Protein AF-A0A370TJ97-F1 (afdb_monomer_lite)

Foldseek 3Di:
DDDDAVVVVVLVQVLVVVLVDPTDDDDDDPNNLVVLQVVQVVCVVPCPPPPNPPRHPVVSVVCVVPPDDDDDPDDDDDPPDDDDDDDDDPDDPVPVVLCVVLVHDDDDPDCAQQQQHDPDADDAPEEEEDCHSDFQQCRRHHNNYHYHYDHPQQNSVCSVVVHRDHPDDDDDPPPDPDDDDDDDPPQDPVRDDQPPVNVVVVVVVVVVVVVVVVCCVPVVPDDDDDDDDDDDDDDD

Sequence (236 aa):
MKSLPVDDRLTIANMTTEWGALMANFPIDSTLQGWMRATATTSALFDEKDAVRRFTHHQIDDLLETQLVANKGATYAKPPYQPFDFIPLRIRAQFRQALLGTGAKPLISGCGPCIGLGTGLLEPGEVGISASNRNFKGRMGSLDTKAYLASPEVVAASTSSGKISGQGWYKKPVRVEKVVLGEGNGIPEENRAISVGDALDRLIADADKIIDSSETSTFGSLHPSLQQPRMKSTSN

pLDDT: mean 71.33, std 18.11, range [28.14, 92.31]

InterPro domains:
  IPR001030 Aconitase/3-isopropylmalate dehydratase large subunit, alpha/beta/alpha domain [PF00330] (1-49)
  IPR001030 Aconitase/3-isopropylmalate dehydratase large subunit, alpha/beta/alpha domain [PF00330] (96-161)
  IPR015931 Aconitase/3-isopropylmalate dehydratase large subunit, alpha/beta/alpha, subdomain 1/3 [G3DSA:3.30.499.10] (89-167)
  IPR015932 Aconitase, domain 2 [G3DSA:3.40.1060.10] (1-81)
  IPR018136 Aconitase family, 4Fe-4S cluster binding site [PS01244] (103-116)
  IPR036008 Aconitase, iron-sulfur domain [SSF53732] (2-170)
  IPR050067 Isopropylmalate dehydratase and related enzymes [PTHR43822] (95-170)

Structure (mmCIF, N/CA/C/O backbone):
data_AF-A0A370TJ97-F1
#
_entry.id   AF-A0A370TJ97-F1
#
loop_
_atom_site.group_PDB
_atom_site.id
_atom_site.type_symbol
_atom_site.label_atom_id
_atom_site.label_alt_id
_atom_site.label_comp_id
_atom_site.label_asym_id
_atom_site.label_entity_id
_atom_site.label_seq_id
_atom_site.pdbx_PDB_ins_code
_atom_site.Cartn_x
_atom_site.Cartn_y
_atom_site.Cartn_z
_atom_site.occupancy
_atom_site.B_iso_or_equiv
_atom_site.auth_seq_id
_atom_site.auth_comp_id
_atom_site.auth_asym_id
_atom_site.auth_atom_id
_atom_site.pdbx_PDB_model_num
ATOM 1 N N . MET A 1 1 ? -0.100 -20.753 -16.001 1.00 40.09 1 MET A N 1
ATOM 2 C CA . MET A 1 1 ? -0.720 -19.801 -15.048 1.00 40.09 1 MET A CA 1
ATOM 3 C C . MET A 1 1 ? -0.258 -18.404 -15.412 1.00 40.09 1 MET A C 1
ATOM 5 O O . MET A 1 1 ? 0.905 -18.262 -15.769 1.00 40.09 1 MET A O 1
ATOM 9 N N . LYS A 1 2 ? -1.142 -17.400 -15.391 1.00 56.28 2 LYS A N 1
ATOM 10 C CA . LYS A 1 2 ? -0.730 -16.009 -15.622 1.00 56.28 2 LYS A CA 1
ATOM 11 C C . LYS A 1 2 ? 0.100 -15.556 -14.426 1.00 56.28 2 LYS A C 1
ATOM 13 O O . LYS A 1 2 ? -0.345 -15.713 -13.294 1.00 56.28 2 LYS A O 1
ATOM 18 N N . SER A 1 3 ? 1.299 -15.054 -14.685 1.00 78.31 3 SER A N 1
ATOM 19 C CA . SER A 1 3 ? 2.127 -14.499 -13.623 1.00 78.31 3 SER A CA 1
ATOM 20 C C . SER A 1 3 ? 1.566 -13.159 -13.136 1.00 78.31 3 SER A C 1
ATOM 22 O O . SER A 1 3 ? 0.999 -12.409 -13.935 1.00 78.31 3 SER A O 1
ATOM 24 N N . LEU A 1 4 ? 1.723 -12.865 -11.842 1.00 84.31 4 LEU A N 1
ATOM 25 C CA . LEU A 1 4 ? 1.237 -11.629 -11.221 1.00 84.31 4 LEU A CA 1
ATOM 26 C C . LEU A 1 4 ? 1.868 -10.394 -11.885 1.00 84.31 4 LEU A C 1
ATOM 28 O O . LEU A 1 4 ? 3.083 -10.411 -12.117 1.00 84.31 4 LEU A O 1
ATOM 32 N N . PRO A 1 5 ? 1.099 -9.326 -12.163 1.00 88.00 5 PRO A N 1
ATOM 33 C CA . PRO A 1 5 ? 1.645 -8.033 -12.571 1.00 88.00 5 PRO A CA 1
ATOM 34 C C . PRO A 1 5 ? 2.675 -7.501 -11.569 1.00 88.00 5 PRO A C 1
ATOM 36 O O . PRO A 1 5 ? 2.570 -7.750 -10.370 1.00 88.00 5 PRO A O 1
ATOM 39 N N . VAL A 1 6 ? 3.670 -6.747 -12.045 1.00 88.75 6 VAL A N 1
ATOM 40 C CA . VAL A 1 6 ? 4.737 -6.219 -11.172 1.00 88.75 6 VAL A CA 1
ATOM 41 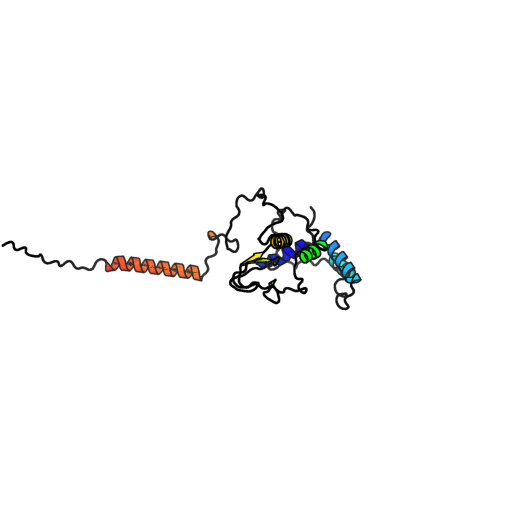C C . VAL A 1 6 ? 4.196 -5.258 -10.115 1.00 88.75 6 VAL A C 1
ATOM 43 O O . VAL A 1 6 ? 4.658 -5.308 -8.982 1.00 88.75 6 VAL A O 1
ATOM 46 N N . ASP A 1 7 ? 3.190 -4.444 -10.437 1.00 86.19 7 ASP A N 1
ATOM 47 C CA . ASP A 1 7 ? 2.575 -3.536 -9.460 1.00 86.19 7 ASP A CA 1
ATOM 48 C C . ASP A 1 7 ? 1.996 -4.303 -8.255 1.00 86.19 7 ASP A C 1
ATOM 50 O O . ASP A 1 7 ? 2.287 -3.961 -7.111 1.00 86.19 7 ASP A O 1
ATOM 54 N N . ASP A 1 8 ? 1.279 -5.404 -8.501 1.00 86.06 8 ASP A N 1
ATOM 55 C CA . ASP A 1 8 ? 0.717 -6.252 -7.441 1.00 86.06 8 ASP A CA 1
ATOM 56 C C . ASP A 1 8 ? 1.822 -6.920 -6.612 1.00 86.06 8 ASP A C 1
ATOM 58 O O . ASP A 1 8 ? 1.725 -7.024 -5.388 1.00 86.06 8 ASP A O 1
ATOM 62 N N . ARG A 1 9 ? 2.916 -7.341 -7.265 1.00 88.94 9 ARG A N 1
ATOM 63 C CA . ARG A 1 9 ? 4.093 -7.885 -6.569 1.00 88.94 9 ARG A CA 1
ATOM 64 C C . ARG A 1 9 ? 4.707 -6.860 -5.627 1.00 88.94 9 ARG A C 1
ATOM 66 O O . ARG A 1 9 ? 5.056 -7.217 -4.506 1.00 88.94 9 ARG A O 1
ATOM 73 N N . LEU A 1 10 ? 4.834 -5.607 -6.063 1.00 88.81 10 LEU A N 1
ATOM 74 C CA . LEU A 1 10 ? 5.367 -4.529 -5.232 1.00 88.81 10 LEU A CA 1
ATOM 75 C C . LEU A 1 10 ? 4.470 -4.280 -4.016 1.00 88.81 10 LEU A C 1
ATOM 77 O O . LEU A 1 10 ? 4.990 -4.139 -2.912 1.00 88.81 10 LEU A O 1
ATOM 81 N N . THR A 1 11 ? 3.143 -4.299 -4.186 1.00 87.25 11 THR A N 1
ATOM 82 C CA . THR A 1 11 ? 2.193 -4.185 -3.068 1.00 87.25 11 THR A CA 1
ATOM 83 C C . THR A 1 11 ? 2.348 -5.334 -2.075 1.00 87.25 11 THR A C 1
ATOM 85 O O . THR A 1 11 ? 2.492 -5.089 -0.879 1.00 87.25 11 THR A O 1
ATOM 88 N N . ILE A 1 12 ? 2.374 -6.581 -2.552 1.00 85.00 12 ILE A N 1
ATOM 89 C CA . ILE A 1 12 ? 2.530 -7.751 -1.678 1.00 85.00 12 ILE A CA 1
ATOM 90 C C . ILE A 1 12 ? 3.869 -7.688 -0.943 1.00 85.00 12 ILE A C 1
ATOM 92 O O . ILE A 1 12 ? 3.900 -7.833 0.276 1.00 85.00 12 ILE A O 1
ATOM 96 N N . ALA A 1 13 ? 4.966 -7.433 -1.663 1.00 86.12 13 ALA A N 1
ATOM 97 C CA . ALA A 1 13 ? 6.298 -7.344 -1.077 1.00 86.12 13 ALA A CA 1
ATOM 98 C C . ALA A 1 13 ? 6.371 -6.249 -0.004 1.00 86.12 13 ALA A C 1
ATOM 100 O O . ALA A 1 13 ? 6.896 -6.491 1.081 1.00 86.12 13 ALA A O 1
ATOM 101 N N . ASN A 1 14 ? 5.785 -5.080 -0.274 1.00 87.25 14 ASN A N 1
ATOM 102 C CA . ASN A 1 14 ? 5.734 -3.966 0.666 1.00 87.25 14 ASN A CA 1
ATOM 103 C C . ASN A 1 14 ? 5.010 -4.318 1.973 1.00 87.25 14 ASN A C 1
ATOM 105 O O . ASN A 1 14 ? 5.484 -3.906 3.024 1.00 87.25 14 ASN A O 1
ATOM 109 N N . MET A 1 15 ? 3.915 -5.084 1.907 1.00 86.56 15 MET A N 1
ATOM 110 C CA . MET A 1 15 ? 3.111 -5.456 3.080 1.00 86.56 15 MET A CA 1
ATOM 111 C C . MET A 1 15 ? 3.677 -6.631 3.889 1.00 86.56 15 MET A C 1
ATOM 113 O O . MET A 1 15 ? 3.149 -6.972 4.945 1.00 86.56 15 MET A O 1
ATOM 117 N N . THR A 1 16 ? 4.725 -7.304 3.409 1.00 81.50 16 THR A N 1
ATOM 118 C CA . THR A 1 16 ? 5.268 -8.471 4.125 1.00 81.50 16 THR A CA 1
ATOM 119 C C . THR A 1 16 ? 5.989 -8.103 5.421 1.00 81.50 16 THR A C 1
ATOM 121 O O . THR A 1 16 ? 6.043 -8.917 6.345 1.00 81.50 16 THR A O 1
ATOM 124 N N . THR A 1 17 ? 6.499 -6.872 5.533 1.00 81.50 17 THR A N 1
ATOM 125 C CA . THR A 1 17 ? 7.210 -6.414 6.739 1.00 81.50 17 THR A CA 1
ATOM 126 C C . THR A 1 17 ? 6.286 -6.303 7.948 1.00 81.50 17 THR A C 1
A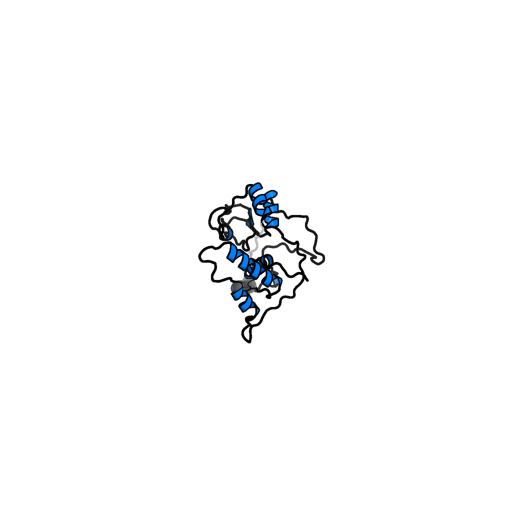TOM 128 O O . THR A 1 17 ? 6.706 -6.487 9.087 1.00 81.50 17 THR A O 1
ATOM 131 N N . GLU A 1 18 ? 4.999 -6.091 7.698 1.00 83.06 18 GLU A N 1
ATOM 132 C CA . GLU A 1 18 ? 3.927 -5.997 8.679 1.00 83.06 18 GLU A CA 1
ATOM 133 C C . GLU A 1 18 ? 3.628 -7.364 9.315 1.00 83.06 18 GLU A C 1
ATOM 135 O O . GLU A 1 18 ? 3.041 -7.423 10.393 1.00 83.06 18 GLU A O 1
ATOM 140 N N . TRP A 1 19 ? 4.070 -8.460 8.689 1.00 74.69 19 TRP A N 1
ATOM 141 C CA . TRP A 1 19 ? 4.030 -9.818 9.243 1.00 74.69 19 TRP A CA 1
ATOM 142 C C . TRP A 1 19 ? 5.365 -10.242 9.872 1.00 74.69 19 TRP A C 1
ATOM 144 O O . TRP A 1 19 ? 5.541 -11.405 10.227 1.00 74.69 19 TRP A O 1
ATOM 154 N N . GLY A 1 20 ? 6.323 -9.317 10.000 1.00 77.50 20 GLY A N 1
ATOM 155 C CA . GLY A 1 20 ? 7.652 -9.593 10.546 1.00 77.50 20 GLY A CA 1
ATOM 156 C C . GLY A 1 20 ? 8.615 -10.252 9.557 1.00 77.50 20 GLY A C 1
ATOM 157 O O . GLY A 1 20 ? 9.678 -10.718 9.966 1.00 77.50 20 GLY A O 1
ATOM 158 N N . ALA A 1 21 ? 8.283 -10.299 8.261 1.00 76.50 21 ALA A N 1
ATOM 159 C CA . ALA A 1 21 ? 9.235 -10.752 7.254 1.00 76.50 21 ALA A CA 1
ATOM 160 C C . ALA A 1 21 ? 10.372 -9.730 7.101 1.00 76.50 21 ALA A C 1
ATOM 162 O O . ALA A 1 21 ? 10.132 -8.526 7.018 1.00 76.50 21 ALA A O 1
ATOM 163 N N . LEU A 1 22 ? 11.612 -10.217 7.006 1.00 78.00 22 LEU A N 1
ATOM 164 C CA . LEU A 1 22 ? 12.770 -9.361 6.729 1.00 78.00 22 LEU A CA 1
ATOM 165 C C . LEU A 1 22 ? 12.721 -8.790 5.303 1.00 78.00 22 LEU A C 1
ATOM 167 O O . LEU A 1 22 ? 13.095 -7.646 5.067 1.00 78.00 22 LEU A O 1
ATOM 171 N N . MET A 1 23 ? 12.280 -9.612 4.351 1.00 79.62 23 MET A N 1
ATOM 172 C CA . MET A 1 23 ? 12.153 -9.273 2.938 1.00 79.62 23 MET A CA 1
ATOM 173 C C . MET A 1 23 ? 11.224 -10.269 2.244 1.00 79.62 23 MET A C 1
ATOM 175 O O . MET A 1 23 ? 11.147 -11.436 2.636 1.00 79.62 23 MET A O 1
ATOM 179 N N . ALA A 1 24 ? 10.583 -9.829 1.165 1.00 79.69 24 ALA A N 1
ATOM 180 C CA . ALA A 1 24 ? 9.844 -10.691 0.258 1.00 79.69 24 ALA A CA 1
ATOM 181 C C . ALA A 1 24 ? 10.277 -10.427 -1.180 1.00 79.69 24 ALA A C 1
ATOM 183 O O . ALA A 1 24 ? 10.267 -9.290 -1.648 1.00 79.69 24 ALA A O 1
ATOM 184 N N . ASN A 1 25 ? 10.624 -11.505 -1.880 1.00 82.88 25 ASN A N 1
ATOM 185 C CA . ASN A 1 25 ? 11.090 -11.456 -3.256 1.00 82.88 25 ASN A CA 1
ATOM 186 C C . ASN A 1 25 ? 10.183 -12.286 -4.154 1.00 82.88 25 ASN A C 1
ATOM 188 O O . ASN A 1 25 ? 9.748 -13.379 -3.790 1.00 82.88 25 ASN A O 1
ATOM 192 N N . PHE A 1 26 ? 9.978 -11.788 -5.368 1.00 85.19 26 PHE A N 1
ATOM 193 C CA . PHE A 1 26 ? 9.370 -12.549 -6.449 1.00 85.19 26 PHE A CA 1
ATOM 194 C C . PHE A 1 26 ? 10.452 -13.019 -7.423 1.00 85.19 26 PHE A C 1
ATOM 196 O O . PHE A 1 26 ? 11.439 -12.307 -7.623 1.00 85.19 26 PHE A O 1
ATOM 203 N N . PRO A 1 27 ? 10.289 -14.200 -8.041 1.00 82.94 27 PRO A N 1
ATOM 204 C CA . PRO A 1 27 ? 11.218 -14.662 -9.059 1.00 82.94 27 PRO A CA 1
ATOM 205 C C . PRO A 1 27 ? 11.218 -13.719 -10.267 1.00 82.94 27 PRO A C 1
ATOM 207 O O . PRO A 1 27 ? 10.190 -13.128 -10.619 1.00 82.94 27 PRO A O 1
ATOM 210 N N . ILE A 1 28 ? 12.377 -13.619 -10.918 1.00 84.81 28 ILE A N 1
ATOM 211 C CA . ILE A 1 28 ? 12.502 -12.944 -12.207 1.00 84.81 28 ILE A CA 1
ATOM 212 C C . ILE A 1 28 ? 11.861 -13.839 -13.264 1.00 84.81 28 ILE A C 1
ATOM 214 O O . ILE A 1 28 ? 12.288 -14.968 -13.483 1.00 84.81 28 ILE A O 1
ATOM 218 N N . ASP A 1 29 ? 10.822 -13.329 -13.910 1.00 87.50 29 ASP A N 1
ATOM 219 C CA . ASP A 1 29 ? 10.092 -14.010 -14.970 1.00 87.50 29 ASP A CA 1
ATOM 220 C C . ASP A 1 29 ? 9.828 -13.062 -16.144 1.00 87.50 29 ASP A C 1
ATOM 222 O O . ASP A 1 29 ? 10.182 -11.883 -16.108 1.00 87.50 29 ASP A O 1
ATOM 226 N N . SER A 1 30 ? 9.178 -13.562 -17.194 1.00 89.56 30 SER A N 1
ATOM 227 C CA . SER A 1 30 ? 8.905 -12.777 -18.401 1.00 89.56 30 SER A CA 1
ATOM 228 C C . SER A 1 30 ? 8.068 -11.520 -18.130 1.00 89.56 30 SER A C 1
ATOM 230 O O . SER A 1 30 ? 8.236 -10.512 -18.814 1.00 89.56 30 SER A O 1
ATOM 232 N N . THR A 1 31 ? 7.182 -11.550 -17.127 1.00 90.44 31 THR A N 1
ATOM 233 C CA . THR A 1 31 ? 6.384 -10.380 -16.726 1.00 90.44 31 THR A CA 1
ATOM 234 C C . THR A 1 31 ? 7.268 -9.297 -16.117 1.00 90.44 31 THR A C 1
ATOM 236 O O . THR A 1 31 ? 7.141 -8.133 -16.496 1.00 90.44 31 THR A O 1
ATOM 239 N N . LEU A 1 32 ? 8.186 -9.664 -15.214 1.00 89.31 32 LEU A N 1
ATOM 240 C CA . LEU A 1 32 ? 9.144 -8.713 -14.655 1.00 89.31 32 LEU A CA 1
ATOM 241 C C . LEU A 1 32 ? 10.103 -8.185 -15.729 1.00 89.31 32 LEU A C 1
ATOM 243 O O . LEU A 1 32 ? 10.313 -6.980 -15.805 1.00 89.31 32 LEU A O 1
ATOM 247 N N . GLN A 1 33 ? 10.616 -9.053 -16.604 1.00 89.88 33 GLN A N 1
ATOM 248 C CA . GLN A 1 33 ? 11.495 -8.654 -17.711 1.00 89.88 33 GLN A CA 1
ATOM 249 C C . GLN A 1 33 ? 10.824 -7.636 -18.640 1.00 89.88 33 GLN A C 1
ATOM 251 O O . GLN A 1 33 ? 11.401 -6.592 -18.948 1.00 89.88 33 GLN A O 1
ATOM 256 N N . GLY A 1 34 ? 9.583 -7.910 -19.057 1.00 90.88 34 GLY A N 1
ATOM 257 C CA . GLY A 1 34 ? 8.811 -7.001 -19.902 1.00 90.88 34 GLY A CA 1
ATOM 258 C C . GLY A 1 34 ? 8.557 -5.654 -19.224 1.00 90.88 34 GLY A C 1
ATOM 259 O O . GLY A 1 34 ? 8.712 -4.610 -19.856 1.00 90.88 34 GLY A O 1
ATOM 260 N N . TRP A 1 35 ? 8.238 -5.667 -17.927 1.00 91.50 35 TRP A N 1
ATOM 261 C CA . TRP A 1 35 ? 8.079 -4.446 -17.140 1.00 91.50 35 TRP A CA 1
ATOM 262 C C . TRP A 1 35 ? 9.384 -3.642 -17.055 1.00 91.50 35 TRP A C 1
ATOM 264 O O . TRP A 1 35 ? 9.361 -2.441 -17.303 1.00 91.50 35 TRP A O 1
ATOM 274 N N . MET A 1 36 ? 10.528 -4.284 -16.789 1.00 90.19 36 MET A N 1
ATOM 275 C CA . MET A 1 36 ? 11.830 -3.604 -16.721 1.00 90.19 36 MET A CA 1
ATOM 276 C C . MET A 1 36 ? 12.179 -2.934 -18.052 1.00 90.19 36 MET A C 1
ATOM 278 O O . MET A 1 36 ? 12.531 -1.756 -18.070 1.00 90.19 36 MET A O 1
ATOM 282 N N . ARG A 1 37 ? 12.006 -3.634 -19.179 1.00 90.88 37 ARG A N 1
ATOM 283 C CA . ARG A 1 37 ? 12.247 -3.045 -20.506 1.00 90.88 37 ARG A CA 1
ATOM 284 C C . ARG A 1 37 ? 11.302 -1.878 -20.799 1.00 90.88 37 ARG A C 1
ATOM 286 O O . ARG A 1 37 ? 11.747 -0.844 -21.290 1.00 90.88 37 ARG A O 1
ATOM 293 N N . ALA A 1 38 ? 10.015 -2.003 -20.470 1.00 89.38 38 ALA A N 1
ATOM 294 C CA . ALA A 1 38 ? 9.048 -0.918 -20.651 1.00 89.38 38 ALA A CA 1
ATOM 295 C C . ALA A 1 38 ? 9.397 0.319 -19.804 1.00 89.38 38 ALA A C 1
ATOM 297 O O . ALA A 1 38 ? 9.313 1.450 -20.292 1.00 89.38 38 ALA A O 1
ATOM 298 N N . THR A 1 39 ? 9.838 0.113 -18.561 1.00 86.81 39 THR A N 1
ATOM 299 C CA . THR A 1 39 ? 10.296 1.178 -17.662 1.00 86.81 39 THR A CA 1
ATOM 300 C C . THR A 1 39 ? 11.564 1.851 -18.190 1.00 86.81 39 THR A C 1
ATOM 302 O O . THR A 1 39 ? 11.621 3.077 -18.197 1.00 86.81 39 THR A O 1
ATOM 305 N N . ALA A 1 40 ? 12.538 1.097 -18.711 1.00 86.81 40 ALA A N 1
ATOM 306 C CA . ALA A 1 40 ? 13.742 1.666 -19.325 1.00 86.81 40 ALA A CA 1
ATOM 307 C C . ALA A 1 40 ? 13.416 2.518 -20.561 1.00 86.81 40 ALA A C 1
ATOM 309 O O . ALA A 1 40 ? 13.906 3.638 -20.685 1.00 86.81 40 ALA A O 1
ATOM 310 N N . THR A 1 41 ? 12.526 2.041 -21.438 1.00 88.12 41 THR A N 1
ATOM 311 C CA . THR A 1 41 ? 12.038 2.835 -22.577 1.00 88.12 41 THR A CA 1
ATOM 312 C C . THR A 1 41 ? 11.338 4.109 -22.111 1.00 88.12 41 THR A C 1
ATOM 314 O O . THR A 1 41 ? 11.613 5.183 -22.631 1.00 88.12 41 THR A O 1
ATOM 317 N N . THR A 1 42 ? 10.463 4.010 -21.108 1.00 83.69 42 THR A N 1
ATOM 318 C CA . THR A 1 42 ? 9.758 5.173 -20.548 1.00 83.69 42 THR A CA 1
ATOM 319 C C . THR A 1 42 ? 10.751 6.180 -19.967 1.00 83.69 42 THR A C 1
ATOM 321 O O . THR A 1 42 ? 10.671 7.364 -20.272 1.00 83.69 42 THR A O 1
ATOM 324 N N . SER A 1 43 ? 11.736 5.716 -19.198 1.00 80.44 43 SER A N 1
ATOM 325 C CA . SER A 1 43 ? 12.782 6.571 -18.631 1.00 80.44 43 SER A CA 1
ATOM 326 C C . SER A 1 43 ? 13.606 7.279 -19.707 1.00 80.44 43 SER A C 1
ATOM 328 O O . SER A 1 43 ? 13.961 8.438 -19.520 1.00 80.44 43 SER A O 1
ATOM 330 N N . ALA A 1 44 ? 13.899 6.610 -20.826 1.00 80.19 44 ALA A N 1
ATOM 331 C CA . ALA A 1 44 ? 14.625 7.206 -21.946 1.00 80.19 44 ALA A CA 1
ATOM 332 C C . ALA A 1 44 ? 13.809 8.283 -22.685 1.00 80.19 44 ALA A C 1
ATOM 334 O O . ALA A 1 44 ? 14.388 9.188 -23.275 1.00 80.19 44 ALA A O 1
ATOM 335 N N . LEU A 1 45 ? 12.475 8.198 -22.652 1.00 80.94 45 LEU A N 1
ATOM 336 C CA . LEU A 1 45 ? 11.585 9.169 -23.296 1.00 80.94 45 LEU A CA 1
ATOM 337 C C . LEU A 1 45 ? 11.402 10.460 -22.485 1.00 80.94 45 LEU A C 1
ATOM 339 O O . LEU A 1 45 ? 11.142 11.502 -23.079 1.00 80.94 45 LEU A O 1
ATOM 343 N N . PHE A 1 46 ? 11.498 10.397 -21.153 1.00 71.44 46 PHE A N 1
ATOM 344 C CA . PHE A 1 46 ? 11.147 11.515 -20.263 1.00 71.44 46 PHE A CA 1
ATOM 345 C C . PHE A 1 46 ? 12.343 12.290 -19.676 1.00 71.44 46 PHE A C 1
ATOM 347 O O . PHE A 1 46 ? 12.112 13.151 -18.838 1.00 71.44 46 PHE A O 1
ATOM 354 N N . ASP A 1 47 ? 13.574 12.012 -20.129 1.00 57.72 47 ASP A N 1
ATOM 355 C CA . ASP A 1 47 ? 14.846 12.736 -19.886 1.00 57.72 47 ASP A CA 1
ATOM 356 C C . ASP A 1 47 ? 14.859 13.748 -18.711 1.00 57.72 47 ASP A C 1
ATOM 358 O O . ASP A 1 47 ? 15.041 14.956 -18.882 1.00 57.72 47 ASP A O 1
ATOM 362 N N . GLU A 1 48 ? 14.669 13.261 -17.478 1.00 57.19 48 GLU A N 1
ATOM 363 C CA . GLU A 1 48 ? 15.012 14.031 -16.282 1.00 57.19 48 GLU A CA 1
ATOM 364 C C . GLU A 1 48 ? 16.521 13.900 -16.064 1.00 57.19 48 GLU A C 1
ATOM 366 O O . GLU A 1 48 ? 17.025 12.805 -15.805 1.00 57.19 48 GLU A O 1
ATOM 371 N N . LYS A 1 49 ? 17.226 15.033 -16.177 1.00 54.50 49 LYS A N 1
ATOM 372 C CA . LYS A 1 49 ? 18.686 15.206 -16.338 1.00 54.50 49 LYS A CA 1
ATOM 373 C C . LYS A 1 49 ? 19.628 14.443 -15.385 1.00 54.50 49 LYS A C 1
ATOM 375 O O . LYS A 1 49 ? 20.830 14.461 -15.625 1.00 54.50 49 LYS A O 1
ATOM 380 N N . ASP A 1 50 ? 19.126 13.723 -14.383 1.00 53.09 50 ASP A N 1
ATOM 381 C CA . ASP A 1 50 ? 19.922 12.927 -13.436 1.00 53.09 50 ASP A CA 1
ATOM 382 C C . ASP A 1 50 ? 19.466 11.457 -13.271 1.00 53.09 50 ASP A C 1
ATOM 384 O O . ASP A 1 50 ? 20.218 10.632 -12.745 1.00 53.09 50 ASP A O 1
ATOM 388 N N . ALA A 1 51 ? 18.277 11.072 -13.753 1.00 53.84 51 ALA A N 1
ATOM 389 C CA . ALA A 1 51 ? 17.717 9.726 -13.542 1.00 53.84 51 ALA A CA 1
ATOM 390 C C . ALA A 1 51 ? 18.270 8.657 -14.515 1.00 53.84 51 ALA A C 1
ATOM 392 O O . ALA A 1 51 ? 18.192 7.454 -14.256 1.00 53.84 51 ALA A O 1
ATOM 393 N N . VAL A 1 52 ? 18.878 9.087 -15.623 1.00 53.12 52 VAL A N 1
ATOM 394 C CA . VAL A 1 52 ? 19.075 8.273 -16.840 1.00 53.12 52 VAL A CA 1
ATOM 395 C C . VAL A 1 52 ? 20.277 7.311 -16.785 1.00 53.12 52 VAL A C 1
ATOM 397 O O . VAL A 1 52 ? 20.415 6.435 -17.633 1.00 53.12 52 VAL A O 1
ATOM 400 N N . ARG A 1 53 ? 21.152 7.379 -15.774 1.00 57.91 53 ARG A N 1
ATOM 401 C CA . ARG A 1 53 ? 22.379 6.546 -15.761 1.00 57.91 53 ARG A CA 1
ATOM 402 C C . ARG A 1 53 ? 22.250 5.158 -15.128 1.00 57.91 53 ARG A C 1
ATOM 404 O O . ARG A 1 53 ? 23.176 4.359 -15.257 1.00 57.91 53 ARG A O 1
ATOM 411 N N . ARG A 1 54 ? 21.160 4.859 -14.413 1.00 63.34 54 ARG A N 1
ATOM 412 C CA . ARG A 1 54 ? 21.076 3.641 -13.575 1.00 63.34 54 ARG A CA 1
ATOM 413 C C . ARG A 1 54 ? 20.099 2.569 -14.061 1.00 63.34 54 ARG A C 1
ATOM 415 O O . ARG A 1 54 ? 20.088 1.493 -13.474 1.00 63.34 54 ARG A O 1
ATOM 422 N N . PHE A 1 55 ? 19.278 2.850 -15.074 1.00 77.00 55 PHE A N 1
ATOM 423 C CA . PHE A 1 55 ? 18.241 1.919 -15.525 1.00 77.00 55 PHE A CA 1
ATOM 424 C C . PHE A 1 55 ? 18.120 1.898 -17.057 1.00 77.00 55 PHE A C 1
ATOM 426 O O . PHE A 1 55 ? 17.176 2.429 -17.640 1.00 77.00 55 PHE A O 1
ATOM 433 N N . THR A 1 56 ? 19.125 1.315 -17.715 1.00 85.19 56 THR A N 1
ATOM 434 C CA . THR A 1 56 ? 19.209 1.204 -19.183 1.00 85.19 56 THR A CA 1
ATOM 435 C C . THR A 1 56 ? 18.898 -0.211 -19.674 1.00 85.19 56 THR A C 1
ATOM 437 O O . THR A 1 56 ? 19.019 -1.176 -18.922 1.00 85.19 56 THR A O 1
ATOM 440 N N . HIS A 1 57 ? 18.542 -0.351 -20.958 1.00 88.38 57 HIS A N 1
ATOM 441 C CA . HIS A 1 57 ? 18.343 -1.671 -21.580 1.00 88.38 57 HIS A CA 1
ATOM 442 C C . HIS A 1 57 ? 19.585 -2.561 -21.461 1.00 88.38 57 HIS A C 1
ATOM 444 O O . HIS A 1 57 ? 19.444 -3.714 -21.081 1.00 88.38 57 HIS A O 1
ATOM 450 N N . HIS A 1 58 ? 20.783 -2.003 -21.659 1.00 87.56 58 HIS A N 1
ATOM 451 C CA . HIS A 1 58 ? 22.045 -2.735 -21.506 1.00 87.56 58 HIS A CA 1
ATOM 452 C C . HIS A 1 58 ? 22.218 -3.310 -20.093 1.00 87.56 58 HIS A C 1
ATOM 454 O O . HIS A 1 58 ? 22.521 -4.482 -19.935 1.00 87.56 58 HIS A O 1
ATOM 460 N N . GLN A 1 59 ? 21.965 -2.512 -19.050 1.00 85.38 59 GLN A N 1
ATOM 461 C CA . GLN A 1 59 ? 22.064 -2.984 -17.661 1.00 85.38 59 GLN A CA 1
ATOM 462 C C . GLN A 1 59 ? 21.028 -4.065 -17.333 1.00 85.38 59 GLN A C 1
ATOM 464 O O . GLN A 1 59 ? 21.272 -4.927 -16.491 1.00 85.38 59 GLN A O 1
ATOM 469 N N . ILE A 1 60 ? 19.854 -4.002 -17.966 1.00 88.12 60 ILE A N 1
ATOM 470 C CA . ILE A 1 60 ? 18.837 -5.044 -17.835 1.00 88.12 60 ILE A CA 1
ATOM 471 C C . ILE A 1 60 ? 19.327 -6.328 -18.506 1.00 88.12 60 ILE A C 1
ATOM 473 O O . ILE A 1 60 ? 19.191 -7.387 -17.905 1.00 88.12 60 ILE A O 1
ATOM 477 N N . ASP A 1 61 ? 19.904 -6.244 -19.705 1.00 88.94 61 ASP A N 1
ATOM 478 C CA . ASP A 1 61 ? 20.472 -7.403 -20.402 1.00 88.94 61 ASP A CA 1
ATOM 479 C C . ASP A 1 61 ? 21.583 -8.051 -19.557 1.00 88.94 61 ASP A C 1
ATOM 481 O O . ASP A 1 61 ? 21.485 -9.238 -19.246 1.00 88.94 61 ASP A O 1
ATOM 485 N N . ASP A 1 62 ? 22.525 -7.255 -19.036 1.00 87.06 62 ASP A N 1
ATOM 486 C CA . ASP A 1 62 ? 23.586 -7.728 -18.134 1.00 87.06 62 ASP A CA 1
ATOM 487 C C . ASP A 1 62 ? 23.024 -8.450 -16.896 1.00 87.06 62 ASP A C 1
ATOM 489 O O . ASP A 1 62 ? 23.535 -9.495 -16.491 1.00 87.06 62 ASP A O 1
ATOM 493 N N . LEU A 1 63 ? 21.962 -7.909 -16.283 1.00 84.75 63 LEU A N 1
ATOM 494 C CA . LEU A 1 63 ? 21.316 -8.492 -15.101 1.00 84.75 63 LEU A CA 1
ATOM 495 C C . LEU A 1 63 ? 20.619 -9.823 -15.412 1.00 84.75 63 LEU A C 1
ATOM 497 O O . LEU A 1 63 ? 20.578 -10.715 -14.561 1.00 84.75 63 LEU A O 1
ATOM 501 N N . LEU A 1 64 ? 20.019 -9.942 -16.598 1.00 84.31 64 LEU A N 1
ATOM 502 C CA . LEU A 1 64 ? 19.309 -11.149 -17.018 1.00 84.31 64 LEU A CA 1
ATOM 503 C C . LEU A 1 64 ? 20.273 -12.255 -17.447 1.00 84.31 64 LEU A C 1
ATOM 505 O O . LEU A 1 64 ? 19.999 -13.424 -17.184 1.00 84.31 64 LEU A O 1
ATOM 509 N N . GLU A 1 65 ? 21.392 -11.889 -18.067 1.00 85.94 65 GLU A N 1
ATOM 510 C CA . GLU A 1 65 ? 22.459 -12.816 -18.444 1.00 85.94 65 GLU A CA 1
ATOM 511 C C . GLU A 1 65 ? 23.292 -13.242 -17.228 1.00 85.94 65 GLU A C 1
ATOM 513 O O . GLU A 1 65 ? 23.627 -14.417 -17.074 1.00 85.94 65 GLU A O 1
ATOM 518 N N . THR A 1 66 ? 23.561 -12.307 -16.313 1.00 79.81 66 THR A N 1
ATOM 519 C CA . THR A 1 66 ? 24.340 -12.530 -15.089 1.00 79.81 66 THR A CA 1
ATOM 520 C C . THR A 1 66 ? 23.417 -12.577 -13.877 1.00 79.81 66 THR A C 1
ATOM 522 O O . THR A 1 66 ? 23.425 -11.699 -13.008 1.00 79.81 66 THR A O 1
ATOM 525 N N . GLN A 1 67 ? 22.590 -13.620 -13.804 1.00 67.56 67 GLN A N 1
ATOM 526 C CA . GLN A 1 67 ? 21.666 -13.768 -12.687 1.00 67.56 67 GLN A CA 1
ATOM 527 C C . GLN A 1 67 ? 22.442 -13.959 -11.373 1.00 67.56 67 GLN A C 1
ATOM 529 O O . GLN A 1 67 ? 23.176 -14.933 -11.196 1.00 67.56 67 GLN A O 1
ATOM 534 N N . LEU A 1 68 ? 22.257 -13.034 -10.427 1.00 66.44 68 LEU A N 1
ATOM 535 C CA . LEU A 1 68 ? 22.858 -13.127 -9.098 1.00 66.44 68 LEU A CA 1
ATOM 536 C C . LEU A 1 68 ? 22.383 -14.406 -8.398 1.00 66.44 68 LEU A C 1
ATOM 538 O O . LEU A 1 68 ? 21.187 -14.605 -8.169 1.00 66.44 68 LEU A O 1
ATOM 542 N N . VAL A 1 69 ? 23.334 -15.271 -8.049 1.00 64.88 69 VAL A N 1
ATOM 543 C CA . VAL A 1 69 ? 23.072 -16.497 -7.293 1.00 64.88 69 VAL A CA 1
ATOM 544 C C . VAL A 1 69 ? 23.225 -16.200 -5.806 1.00 64.88 69 VAL A C 1
ATOM 546 O O . VAL A 1 69 ? 24.115 -15.460 -5.390 1.00 64.88 69 VAL A O 1
ATOM 549 N N . ALA A 1 70 ? 22.343 -16.778 -4.995 1.00 63.34 70 ALA A N 1
ATOM 550 C CA . ALA A 1 70 ? 22.434 -16.668 -3.549 1.00 63.34 70 ALA A CA 1
ATOM 551 C C . ALA A 1 70 ? 23.767 -17.229 -3.030 1.00 63.34 70 ALA A C 1
ATOM 553 O O . ALA A 1 70 ? 24.287 -18.219 -3.551 1.00 63.34 70 ALA A O 1
ATOM 554 N N . ASN A 1 71 ? 24.283 -16.642 -1.949 1.00 63.50 71 ASN A N 1
ATOM 555 C CA . ASN A 1 71 ? 25.441 -17.199 -1.259 1.00 63.50 71 ASN A CA 1
ATOM 556 C C . ASN A 1 71 ? 25.152 -18.633 -0.796 1.00 63.50 71 ASN A C 1
ATOM 558 O O . ASN A 1 71 ? 24.046 -18.966 -0.357 1.00 63.50 71 ASN A O 1
ATOM 562 N N . LYS A 1 72 ? 26.176 -19.486 -0.876 1.00 60.44 72 LYS A N 1
ATOM 563 C CA . LYS A 1 72 ? 26.104 -20.892 -0.468 1.00 60.44 72 LYS A CA 1
ATOM 564 C C . LYS A 1 72 ? 25.684 -20.972 1.010 1.00 60.44 72 LYS A C 1
ATOM 566 O O . LYS A 1 72 ? 26.450 -20.574 1.879 1.00 60.44 72 LYS A O 1
ATOM 571 N N . GLY A 1 73 ? 24.467 -21.458 1.279 1.00 60.75 73 GLY A N 1
ATOM 572 C CA . GLY A 1 73 ? 23.890 -21.567 2.630 1.00 60.75 73 GLY A CA 1
ATOM 573 C C . GLY A 1 73 ? 22.657 -20.696 2.905 1.00 60.75 73 GLY A C 1
ATOM 574 O O . GLY A 1 73 ? 22.083 -20.804 3.983 1.00 60.75 73 GLY A O 1
ATOM 575 N N . ALA A 1 74 ? 22.211 -19.864 1.958 1.00 57.34 74 ALA A N 1
ATOM 576 C CA . ALA A 1 74 ? 20.970 -19.105 2.115 1.00 57.34 74 ALA A CA 1
ATOM 577 C C . ALA A 1 74 ? 19.735 -20.031 2.172 1.00 57.34 74 ALA A C 1
ATOM 579 O O . ALA A 1 74 ? 19.454 -20.778 1.233 1.00 57.34 74 ALA A O 1
ATOM 580 N N . THR A 1 75 ? 18.975 -19.961 3.265 1.00 49.50 75 THR A N 1
ATOM 581 C CA . THR A 1 75 ? 17.696 -20.665 3.446 1.00 49.50 75 THR A CA 1
ATOM 582 C C . THR A 1 75 ? 16.521 -19.776 3.051 1.00 49.50 75 THR A C 1
ATOM 584 O O . THR A 1 75 ? 16.344 -18.695 3.606 1.00 49.50 75 THR A O 1
ATOM 587 N N . TYR A 1 76 ? 15.684 -20.256 2.129 1.00 52.19 76 TYR A N 1
ATOM 588 C CA . TYR A 1 76 ? 14.448 -19.588 1.720 1.00 52.19 76 TYR A CA 1
ATOM 589 C C . TYR A 1 76 ? 13.238 -20.311 2.314 1.00 52.19 76 TYR A C 1
ATOM 591 O O . TYR A 1 76 ? 13.037 -21.500 2.063 1.00 52.19 76 TYR A O 1
ATOM 599 N N . ALA A 1 77 ? 12.401 -19.591 3.063 1.00 44.97 77 ALA A N 1
ATOM 600 C CA . ALA A 1 77 ? 11.075 -20.081 3.415 1.00 44.97 77 ALA A CA 1
ATOM 601 C C . ALA A 1 77 ? 10.213 -20.087 2.144 1.00 44.97 77 ALA A C 1
ATOM 603 O O . ALA A 1 77 ? 9.973 -19.042 1.540 1.00 44.97 77 ALA A O 1
ATOM 604 N N . LYS A 1 78 ? 9.783 -21.272 1.704 1.00 37.25 78 LYS A N 1
ATOM 605 C CA . LYS A 1 78 ? 8.899 -21.442 0.548 1.00 37.25 78 LYS A CA 1
ATOM 606 C C . LYS A 1 78 ? 7.459 -21.520 1.067 1.00 37.25 78 LYS A C 1
ATOM 608 O O . LYS A 1 78 ? 7.079 -22.582 1.559 1.00 37.25 78 LYS A O 1
ATOM 613 N N . PRO A 1 79 ? 6.647 -20.448 1.017 1.00 42.69 79 PRO A N 1
ATOM 614 C CA . PRO A 1 79 ? 5.243 -20.583 1.369 1.00 42.69 79 PRO A CA 1
ATOM 615 C C . PRO A 1 79 ? 4.536 -21.462 0.320 1.00 42.69 79 PRO A C 1
ATOM 617 O O . PRO A 1 79 ? 4.835 -21.355 -0.878 1.00 42.69 79 PRO A O 1
ATOM 620 N N . PRO A 1 80 ? 3.607 -22.342 0.730 1.00 38.78 80 PRO A N 1
ATOM 621 C CA . PRO A 1 80 ? 2.772 -23.081 -0.204 1.00 38.78 80 PRO A CA 1
ATOM 622 C C . PRO A 1 80 ? 1.845 -22.094 -0.926 1.00 38.78 80 PRO A C 1
ATOM 624 O O . PRO A 1 80 ? 0.938 -21.519 -0.332 1.00 38.78 80 PRO A O 1
ATOM 627 N N . TYR A 1 81 ? 2.092 -21.873 -2.218 1.00 38.34 81 TYR A N 1
ATOM 628 C CA . TYR A 1 81 ? 1.226 -21.074 -3.085 1.00 38.34 81 TYR A CA 1
ATOM 629 C C . TYR A 1 81 ? -0.168 -21.721 -3.163 1.00 38.34 81 TYR A C 1
ATOM 631 O O . TYR A 1 81 ? -0.308 -22.832 -3.674 1.00 38.34 81 TYR A O 1
ATOM 639 N N . GLN A 1 82 ? -1.205 -21.014 -2.708 1.00 33.22 82 GLN A N 1
ATOM 640 C CA . GLN A 1 82 ? -2.593 -21.264 -3.107 1.00 33.22 82 GLN A CA 1
ATOM 641 C C . GLN A 1 82 ? -3.085 -20.073 -3.941 1.00 33.22 82 GLN A C 1
ATOM 643 O O . GLN A 1 82 ? -2.735 -18.934 -3.629 1.00 33.22 82 GLN A O 1
ATOM 648 N N . PRO A 1 83 ? -3.854 -20.303 -5.021 1.00 36.66 83 PRO A N 1
ATOM 649 C CA . PRO A 1 83 ? -4.320 -19.221 -5.872 1.00 36.66 83 PRO A CA 1
ATOM 650 C C . PRO A 1 83 ? -5.431 -18.449 -5.154 1.00 36.66 83 PRO A C 1
ATOM 652 O O . PRO A 1 83 ? -6.464 -19.019 -4.807 1.00 36.66 83 PRO A O 1
ATOM 655 N N . PHE A 1 84 ? -5.220 -17.152 -4.948 1.00 33.59 84 PHE A N 1
ATOM 656 C CA . PHE A 1 84 ? -6.315 -16.216 -4.718 1.00 33.59 84 PHE A CA 1
ATOM 657 C C . PHE A 1 84 ? -6.947 -15.876 -6.070 1.00 33.59 84 PHE A C 1
ATOM 659 O O . PHE A 1 84 ? -6.235 -15.687 -7.058 1.00 33.59 84 PHE A O 1
ATOM 666 N N . ASP A 1 85 ? -8.275 -15.818 -6.128 1.00 28.14 85 ASP A N 1
ATOM 667 C CA . ASP A 1 85 ? -8.993 -15.339 -7.307 1.00 28.14 85 ASP A CA 1
ATOM 668 C C . ASP A 1 85 ? -8.699 -13.841 -7.495 1.00 28.14 85 ASP A C 1
ATOM 670 O O . ASP A 1 85 ? -9.080 -13.011 -6.670 1.00 28.14 85 ASP A O 1
ATOM 674 N N . PHE A 1 86 ? -7.984 -13.495 -8.569 1.00 34.12 86 PHE A N 1
ATOM 675 C CA . PHE A 1 86 ? -7.611 -12.116 -8.893 1.00 34.12 86 PHE A CA 1
ATOM 676 C C . PHE A 1 86 ? -8.644 -11.457 -9.813 1.00 34.12 86 PHE A C 1
ATOM 678 O O . PHE A 1 86 ? -8.953 -11.969 -10.891 1.00 34.12 86 PHE A O 1
ATOM 685 N N . ILE A 1 87 ? -9.104 -10.266 -9.422 1.00 32.50 87 ILE A N 1
ATOM 686 C CA . ILE A 1 87 ? -9.787 -9.316 -10.306 1.00 32.50 87 ILE A CA 1
ATOM 687 C C . ILE A 1 87 ? -8.691 -8.456 -10.962 1.00 32.50 87 ILE A C 1
ATOM 689 O O . ILE A 1 87 ? -7.925 -7.812 -10.247 1.00 32.50 87 ILE A O 1
ATOM 693 N N . PRO A 1 88 ? -8.537 -8.459 -12.297 1.00 30.02 88 PRO A N 1
ATOM 694 C CA . PRO A 1 88 ? -7.465 -7.721 -12.954 1.00 30.02 88 PRO A CA 1
ATOM 695 C C . PRO A 1 88 ? -7.706 -6.205 -12.902 1.00 30.02 88 PRO A C 1
ATOM 697 O O . PRO A 1 88 ? -8.638 -5.682 -13.510 1.00 30.02 88 PRO A O 1
ATOM 700 N N . LEU A 1 89 ? -6.800 -5.495 -12.234 1.00 34.16 89 LEU A N 1
ATOM 701 C CA . LEU A 1 89 ? -6.769 -4.041 -12.107 1.00 34.16 89 LEU A CA 1
ATOM 702 C C . LEU A 1 89 ? -6.082 -3.388 -13.322 1.00 34.16 89 LEU A C 1
ATOM 704 O O . LEU A 1 89 ? -4.863 -3.251 -13.383 1.00 34.16 89 LEU A O 1
ATOM 708 N N . ARG A 1 90 ? -6.862 -2.938 -14.313 1.00 35.56 90 ARG A N 1
ATOM 709 C CA . ARG A 1 90 ? -6.410 -1.977 -15.344 1.00 35.56 90 ARG A CA 1
ATOM 710 C C . ARG A 1 90 ? -6.915 -0.581 -14.986 1.00 35.56 90 ARG A C 1
ATOM 712 O O . ARG A 1 90 ? -7.852 -0.075 -15.591 1.00 35.56 90 ARG A O 1
ATOM 719 N N . ILE A 1 91 ? -6.317 0.043 -13.974 1.00 45.28 91 ILE A N 1
ATOM 720 C CA . ILE A 1 91 ? -6.813 1.311 -13.426 1.00 45.28 91 ILE A CA 1
ATOM 721 C C . ILE A 1 91 ? -5.632 2.258 -13.186 1.00 45.28 91 ILE A C 1
ATOM 723 O O . ILE A 1 91 ? -5.014 2.223 -12.130 1.00 45.28 91 ILE A O 1
ATOM 727 N N . ARG A 1 92 ? -5.274 3.105 -14.163 1.00 44.00 92 ARG A N 1
ATOM 728 C CA . ARG A 1 92 ? -4.235 4.139 -13.941 1.00 44.00 92 ARG A CA 1
ATOM 729 C C . ARG A 1 92 ? -4.566 5.537 -14.470 1.00 44.00 92 ARG A C 1
ATOM 731 O O . ARG A 1 92 ? -4.277 6.504 -13.777 1.00 44.00 92 ARG A O 1
ATOM 738 N N . ALA A 1 93 ? -5.239 5.679 -15.615 1.00 40.56 93 ALA A N 1
ATOM 739 C CA . ALA A 1 93 ? -5.570 7.010 -16.154 1.00 40.56 93 ALA A CA 1
ATOM 740 C C . ALA A 1 93 ? -6.976 7.504 -15.761 1.00 40.56 93 ALA A C 1
ATOM 742 O O . ALA A 1 93 ? -7.139 8.634 -15.306 1.00 40.56 93 ALA A O 1
ATOM 743 N N . GLN A 1 94 ? -7.993 6.645 -15.876 1.00 47.88 94 GLN A N 1
ATOM 744 C CA . GLN A 1 94 ? -9.391 7.017 -15.609 1.00 47.88 94 GLN A CA 1
ATOM 745 C C . GLN A 1 94 ? -9.675 7.243 -14.114 1.00 47.88 94 GLN A C 1
ATOM 747 O O . GLN A 1 94 ? -10.541 8.032 -13.758 1.00 47.88 94 GLN A O 1
ATOM 752 N N . PHE A 1 95 ? -8.894 6.614 -13.235 1.00 62.09 95 PHE A N 1
ATOM 753 C CA . PHE A 1 95 ? -9.082 6.670 -11.784 1.00 62.09 95 PHE A CA 1
ATOM 754 C C . PHE A 1 95 ? -8.792 8.033 -11.179 1.00 62.09 95 PHE A C 1
ATOM 756 O O . PHE A 1 95 ? -9.561 8.522 -10.363 1.00 62.09 95 PHE A O 1
ATOM 763 N N . ARG A 1 96 ? -7.702 8.678 -11.613 1.00 63.88 96 ARG A N 1
ATOM 764 C CA . ARG A 1 96 ? -7.367 10.029 -11.156 1.00 63.88 96 ARG A CA 1
ATOM 765 C C . ARG A 1 96 ? -8.494 10.996 -11.508 1.00 63.88 96 ARG A C 1
ATOM 767 O O . ARG A 1 96 ? -8.912 11.763 -10.654 1.00 63.88 96 ARG A O 1
ATOM 774 N N . GLN A 1 97 ? -8.994 10.932 -12.740 1.00 62.12 97 GLN A N 1
ATOM 775 C CA . GLN A 1 97 ? -10.083 11.802 -13.186 1.00 62.12 97 GLN A CA 1
ATOM 776 C C . GLN A 1 97 ? -11.396 11.498 -12.456 1.00 62.12 97 GLN A C 1
ATOM 778 O O . GLN A 1 97 ? -12.081 12.425 -12.038 1.00 62.12 97 GLN A O 1
ATOM 783 N N . ALA A 1 98 ? -11.703 10.220 -12.214 1.00 64.38 98 ALA A N 1
ATOM 784 C CA . ALA A 1 98 ? -12.859 9.821 -11.415 1.00 64.38 98 ALA A CA 1
ATOM 785 C C . ALA A 1 98 ? -12.781 10.351 -9.971 1.00 64.38 98 ALA A C 1
ATOM 787 O O . ALA A 1 98 ? -13.760 10.896 -9.476 1.00 64.38 98 ALA A O 1
ATOM 788 N N . LEU A 1 99 ? -11.613 10.268 -9.322 1.00 67.94 99 LEU A N 1
ATOM 789 C CA . LEU A 1 99 ? -11.403 10.795 -7.967 1.00 67.94 99 LEU A CA 1
ATOM 790 C C . LEU A 1 99 ? -11.492 12.326 -7.913 1.00 67.94 99 LEU A C 1
ATOM 792 O O . LEU A 1 99 ? -12.106 12.886 -7.008 1.00 67.94 99 LEU A O 1
ATOM 796 N N . LEU A 1 100 ? -10.904 13.026 -8.885 1.00 77.81 100 LEU A N 1
ATOM 797 C CA . LEU A 1 100 ? -11.018 14.485 -8.959 1.00 77.81 100 LEU A CA 1
ATOM 798 C C . LEU A 1 100 ? -12.479 14.915 -9.165 1.00 77.81 100 LEU A C 1
ATOM 800 O O . LEU A 1 100 ? -12.925 15.878 -8.544 1.00 77.81 100 LEU A O 1
ATOM 804 N N . GLY A 1 101 ? -13.243 14.158 -9.959 1.00 68.94 101 GLY A N 1
ATOM 805 C CA . GLY A 1 101 ? -14.676 14.376 -10.165 1.00 68.94 101 GLY A CA 1
ATOM 806 C C . GLY A 1 101 ? -15.527 14.247 -8.896 1.00 68.94 101 GLY A C 1
ATOM 807 O O . GLY A 1 101 ? -16.589 14.857 -8.823 1.00 68.94 101 GLY A O 1
ATOM 808 N N . THR A 1 102 ? -15.062 13.521 -7.872 1.00 69.56 102 THR A N 1
ATOM 809 C CA . THR A 1 102 ? -15.742 13.404 -6.567 1.00 69.56 102 THR A CA 1
ATOM 810 C C . THR A 1 102 ? -15.275 14.445 -5.542 1.00 69.56 102 THR A C 1
ATOM 812 O O . THR A 1 102 ? -15.606 14.332 -4.365 1.00 69.56 102 THR A O 1
ATOM 815 N N . GLY A 1 103 ? -14.477 15.439 -5.950 1.00 78.50 103 GLY A N 1
ATOM 816 C CA . GLY A 1 103 ? -13.936 16.466 -5.054 1.00 78.50 103 GLY A CA 1
ATOM 817 C C . GLY A 1 103 ? -12.679 16.043 -4.286 1.00 78.50 103 GLY A C 1
ATOM 818 O O . GLY A 1 103 ? -12.311 16.703 -3.310 1.00 78.50 103 GLY A O 1
ATOM 819 N N . ALA A 1 104 ? -12.002 14.962 -4.700 1.00 81.50 104 ALA A N 1
ATOM 820 C CA . ALA A 1 104 ? -10.738 14.571 -4.082 1.00 81.50 104 ALA A CA 1
ATOM 821 C C . ALA A 1 104 ? -9.671 15.654 -4.295 1.00 81.50 104 ALA A C 1
ATOM 823 O O . ALA A 1 104 ? -9.506 16.187 -5.394 1.00 81.50 104 ALA A O 1
ATOM 824 N N . LYS A 1 105 ? -8.908 15.956 -3.241 1.00 84.00 105 LYS A N 1
ATOM 825 C CA . LYS A 1 105 ? -7.822 16.940 -3.288 1.00 84.00 105 LYS A CA 1
ATOM 826 C C . LYS A 1 105 ? -6.501 16.227 -3.591 1.00 84.00 105 LYS A C 1
ATOM 828 O O . LYS A 1 105 ? -6.080 15.398 -2.783 1.00 84.00 105 LYS A O 1
ATOM 833 N N . PRO A 1 106 ? -5.838 16.511 -4.725 1.00 81.69 106 PRO A N 1
ATOM 834 C CA . PRO A 1 106 ? -4.544 15.916 -5.012 1.00 81.69 106 PRO A CA 1
ATOM 835 C C . PRO A 1 106 ? -3.495 16.463 -4.040 1.00 81.69 106 PRO A C 1
ATOM 837 O O . PRO A 1 106 ? -3.396 17.672 -3.834 1.00 81.69 106 PRO A O 1
ATOM 840 N N . LEU A 1 107 ? -2.702 15.564 -3.464 1.00 80.44 107 LEU A N 1
ATOM 841 C CA . LEU A 1 107 ? -1.524 15.912 -2.675 1.00 80.44 107 LEU A CA 1
ATOM 842 C C . LEU A 1 107 ? -0.264 15.777 -3.534 1.00 80.44 107 LEU A C 1
ATOM 844 O O . LEU A 1 107 ? -0.264 15.081 -4.554 1.00 80.44 107 LEU A O 1
ATOM 848 N N . ILE A 1 108 ? 0.815 16.437 -3.110 1.00 78.75 108 ILE A N 1
ATOM 849 C CA . ILE A 1 108 ? 2.140 16.227 -3.701 1.00 78.75 108 ILE A CA 1
ATOM 850 C C . ILE A 1 108 ? 2.548 14.755 -3.567 1.00 78.75 108 ILE A C 1
ATOM 852 O O . ILE A 1 108 ? 2.198 14.092 -2.589 1.00 78.75 108 ILE A O 1
ATOM 856 N N . SER A 1 109 ? 3.298 14.241 -4.542 1.00 77.75 109 SER A N 1
ATOM 857 C CA . SER A 1 109 ? 3.819 12.874 -4.493 1.00 77.75 109 SER A CA 1
ATOM 858 C C . SER A 1 109 ? 4.729 12.705 -3.274 1.00 77.75 109 SER A C 1
ATOM 860 O O . SER A 1 109 ? 5.817 13.272 -3.221 1.00 77.75 109 SER A O 1
ATOM 862 N N . GLY A 1 110 ? 4.279 11.932 -2.287 1.00 77.00 110 GLY A N 1
ATOM 863 C CA . GLY A 1 110 ? 5.008 11.684 -1.048 1.00 77.00 110 GLY A CA 1
ATOM 864 C C . GLY A 1 110 ? 4.186 10.860 -0.060 1.00 77.00 110 GLY A C 1
ATOM 865 O O . GLY A 1 110 ? 2.998 10.623 -0.271 1.00 77.00 110 GLY A O 1
ATOM 866 N N . CYS A 1 111 ? 4.816 10.416 1.030 1.00 75.44 111 CYS A N 1
ATOM 867 C CA . CYS A 1 111 ? 4.138 9.603 2.043 1.00 75.44 111 CYS A CA 1
ATOM 868 C C . CYS A 1 111 ? 3.046 10.387 2.791 1.00 75.44 111 CYS A C 1
ATOM 870 O O . CYS A 1 111 ? 1.996 9.823 3.090 1.00 75.44 111 CYS A O 1
ATOM 872 N N . GLY A 1 112 ? 3.284 11.673 3.079 1.00 81.31 112 GLY A N 1
ATOM 873 C CA . GLY A 1 112 ? 2.302 12.593 3.662 1.00 81.31 112 GLY A CA 1
ATOM 874 C C . GLY A 1 112 ? 1.481 11.972 4.812 1.00 81.31 112 GLY A C 1
ATOM 875 O O . GLY A 1 112 ? 2.075 11.523 5.801 1.00 81.31 112 GLY A O 1
ATOM 876 N N . PRO A 1 113 ? 0.142 11.882 4.689 1.00 80.06 113 PRO A N 1
ATOM 877 C CA . PRO A 1 113 ? -0.735 11.380 5.754 1.00 80.06 113 PRO A CA 1
ATOM 878 C C . PRO A 1 113 ? -0.456 9.945 6.205 1.00 80.06 113 PRO A C 1
ATOM 880 O O . PRO A 1 113 ? -0.750 9.594 7.344 1.00 80.06 113 PRO A O 1
ATOM 883 N N . CYS A 1 114 ? 0.143 9.108 5.349 1.00 76.94 114 CYS A N 1
ATOM 884 C CA . CYS A 1 114 ? 0.502 7.721 5.677 1.00 76.94 114 CYS A CA 1
ATOM 885 C C . CYS A 1 114 ? 1.431 7.622 6.902 1.00 76.94 114 CYS A C 1
ATOM 887 O O . CYS A 1 114 ? 1.437 6.619 7.622 1.00 76.94 114 CYS A O 1
ATOM 889 N N . ILE A 1 115 ? 2.225 8.668 7.136 1.00 79.62 115 ILE A N 1
ATOM 890 C CA . ILE A 1 115 ? 3.169 8.759 8.251 1.00 79.62 115 ILE A CA 1
ATOM 891 C C . ILE A 1 115 ? 2.793 9.844 9.262 1.00 79.62 115 ILE A C 1
ATOM 893 O O . ILE A 1 115 ? 3.623 10.193 10.095 1.00 79.62 115 ILE A O 1
ATOM 897 N N . GLY A 1 116 ? 1.569 10.372 9.188 1.00 79.94 116 GLY A N 1
ATOM 898 C CA . GLY A 1 116 ? 1.098 11.411 10.099 1.00 79.94 116 GLY A CA 1
ATOM 899 C C . GLY A 1 116 ? 1.659 12.801 9.792 1.00 79.94 116 GLY A C 1
ATOM 900 O O . GLY A 1 116 ? 1.731 13.632 10.689 1.00 79.94 116 GLY A O 1
ATOM 901 N N . LEU A 1 117 ? 2.084 13.063 8.548 1.00 82.06 117 LEU A N 1
ATOM 902 C CA . LEU A 1 117 ? 2.656 14.350 8.146 1.00 82.06 117 LEU A CA 1
ATOM 903 C C . LEU A 1 117 ? 1.827 15.049 7.064 1.00 82.06 117 LEU A C 1
ATOM 905 O O . LEU A 1 117 ? 1.296 14.424 6.150 1.00 82.06 117 LEU A O 1
ATOM 909 N N . GLY A 1 118 ? 1.806 16.378 7.107 1.00 81.19 118 GLY A N 1
ATOM 910 C CA . GLY A 1 118 ? 1.188 17.196 6.066 1.00 81.19 118 GLY A CA 1
ATOM 911 C C . GLY A 1 118 ? -0.339 17.249 6.149 1.00 81.19 118 GLY A C 1
ATOM 912 O O . GLY A 1 118 ? -0.923 17.198 7.225 1.00 81.19 118 GLY A O 1
ATOM 913 N N . THR A 1 119 ? -0.985 17.438 5.001 1.00 80.06 119 THR A N 1
ATOM 914 C CA . THR A 1 119 ? -2.421 17.739 4.906 1.00 80.06 119 THR A CA 1
ATOM 915 C C . THR A 1 119 ? -3.269 16.475 4.817 1.00 80.06 119 THR A C 1
ATOM 917 O O . THR A 1 119 ? -2.956 15.595 4.023 1.00 80.06 119 THR A O 1
ATOM 920 N N . GLY A 1 120 ? -4.394 16.435 5.540 1.00 81.19 120 GLY A N 1
ATOM 921 C CA . GLY A 1 120 ? -5.340 15.310 5.513 1.00 81.19 120 GLY A CA 1
ATOM 922 C C . GLY A 1 120 ? -5.140 14.310 6.652 1.00 81.19 120 GLY A C 1
ATOM 923 O O . GLY A 1 120 ? -5.326 13.113 6.448 1.00 81.19 120 GLY A O 1
ATOM 924 N N . LEU A 1 121 ? -4.712 14.801 7.819 1.00 88.44 121 LEU A N 1
ATOM 925 C CA . LEU A 1 121 ? -4.673 14.024 9.055 1.00 88.44 121 LEU A CA 1
ATOM 926 C C . LEU A 1 121 ? -6.072 13.904 9.656 1.00 88.44 121 LEU A C 1
ATOM 928 O O . LEU A 1 121 ? -6.910 14.775 9.444 1.00 88.44 121 LEU A O 1
ATOM 932 N N . LEU A 1 122 ? -6.289 12.817 10.390 1.00 89.06 122 LEU A N 1
ATOM 933 C CA . LEU A 1 122 ? -7.533 12.548 11.096 1.00 89.06 122 LEU A CA 1
ATOM 934 C C . LEU A 1 122 ? -7.567 13.295 12.436 1.00 89.06 122 LEU A C 1
ATOM 936 O O . LEU A 1 122 ? -6.632 13.192 13.241 1.00 89.06 122 LEU A O 1
ATOM 940 N N . GLU A 1 123 ? -8.670 13.990 12.681 1.00 91.38 123 GLU A N 1
ATOM 941 C CA . GLU A 1 123 ? -8.974 14.700 13.925 1.00 91.38 123 GLU A CA 1
ATOM 942 C C . GLU A 1 123 ? -9.587 13.756 14.982 1.00 91.38 123 GLU A C 1
ATOM 944 O O . GLU A 1 123 ? -10.078 12.678 14.641 1.00 91.38 123 GLU A O 1
ATOM 949 N N . PRO A 1 124 ? -9.570 14.096 16.286 1.00 92.31 124 PRO A N 1
ATOM 950 C CA . PRO A 1 124 ? -10.150 13.246 17.331 1.00 92.31 124 PRO A CA 1
ATOM 951 C C . PRO A 1 124 ? -11.592 12.801 17.022 1.00 92.31 124 PRO A C 1
ATOM 953 O O . PRO A 1 124 ? -12.440 13.620 16.672 1.00 92.31 124 PRO A O 1
ATOM 956 N N . GLY A 1 125 ? -11.870 11.500 17.154 1.00 88.25 125 GLY A N 1
ATOM 957 C CA . GLY A 1 125 ? -13.178 10.909 16.856 1.00 88.25 125 GLY A CA 1
ATOM 958 C C . GLY A 1 125 ? -13.435 10.593 15.377 1.00 88.25 125 GLY A C 1
ATOM 959 O O . GLY A 1 125 ? -14.450 9.966 15.064 1.00 88.25 125 GLY A O 1
ATOM 960 N N . GLU A 1 126 ? -12.536 10.966 14.461 1.00 90.06 126 GLU A N 1
ATOM 961 C CA . GLU A 1 126 ? -12.702 10.670 13.039 1.00 90.06 126 GLU A CA 1
ATOM 962 C C . GLU A 1 126 ? -12.367 9.219 12.672 1.00 90.06 126 GLU A C 1
ATOM 964 O O . GLU A 1 126 ? -11.542 8.527 13.287 1.00 90.06 126 GLU A O 1
ATOM 969 N N . VAL A 1 127 ? -13.013 8.770 11.594 1.00 89.12 127 VAL A N 1
ATOM 970 C CA . VAL A 1 127 ? -12.788 7.468 10.975 1.00 89.12 127 VAL A CA 1
ATOM 971 C C . VAL A 1 127 ? -12.220 7.670 9.576 1.00 89.12 127 VAL A C 1
ATOM 973 O O . VAL A 1 127 ? -12.865 8.270 8.720 1.00 89.12 127 VAL A O 1
ATOM 976 N N . GLY A 1 128 ? -11.030 7.127 9.331 1.00 88.31 128 GLY A N 1
ATOM 977 C CA . GLY A 1 128 ? -10.369 7.161 8.031 1.00 88.31 128 GLY A CA 1
ATOM 978 C C . GLY A 1 128 ? -10.243 5.777 7.405 1.00 88.31 128 GLY A C 1
ATOM 979 O O . GLY A 1 128 ? -10.048 4.781 8.100 1.00 88.31 128 GLY A O 1
ATOM 980 N N . ILE A 1 129 ? -10.298 5.720 6.075 1.00 90.19 129 ILE A N 1
ATOM 981 C CA . ILE A 1 129 ? -9.954 4.535 5.280 1.00 90.19 129 ILE A CA 1
ATOM 982 C C . ILE A 1 129 ? -8.817 4.888 4.315 1.00 90.19 129 ILE A C 1
ATOM 984 O O . ILE A 1 129 ? -8.829 5.955 3.705 1.00 90.19 129 ILE A O 1
ATOM 988 N N . SER A 1 130 ? -7.816 4.018 4.194 1.00 88.56 130 SER A N 1
ATOM 989 C CA . SER A 1 130 ? -6.589 4.295 3.443 1.00 88.56 130 SER A CA 1
ATOM 990 C C . SER A 1 130 ? -6.077 3.074 2.685 1.00 88.56 130 SER A C 1
ATOM 992 O O . SER A 1 130 ? -6.207 1.946 3.150 1.00 88.56 130 SER A O 1
ATOM 994 N N . ALA A 1 131 ? -5.425 3.315 1.545 1.00 88.56 131 ALA A N 1
ATOM 995 C CA . ALA A 1 131 ? -4.664 2.309 0.797 1.00 88.56 131 ALA A CA 1
ATOM 996 C C . ALA A 1 131 ? -3.184 2.243 1.235 1.00 88.56 131 ALA A C 1
ATOM 998 O O . ALA A 1 131 ? -2.314 1.823 0.475 1.00 88.56 131 ALA A O 1
ATOM 999 N N . SER A 1 132 ? -2.900 2.714 2.453 1.00 87.44 132 SER A N 1
ATOM 1000 C CA . SER A 1 132 ? -1.625 2.532 3.150 1.00 87.44 132 SER A CA 1
ATOM 1001 C C . SER A 1 132 ? -1.431 1.074 3.598 1.00 87.44 132 SER A C 1
ATOM 1003 O O . SER A 1 132 ? -2.330 0.243 3.494 1.00 87.44 132 SER A O 1
ATOM 1005 N N . ASN A 1 133 ? -0.253 0.772 4.140 1.00 86.75 133 ASN A N 1
ATOM 1006 C CA . ASN A 1 133 ? 0.091 -0.519 4.723 1.00 86.75 133 ASN A CA 1
ATOM 1007 C C . ASN A 1 133 ? 0.032 -0.546 6.266 1.00 86.75 133 ASN A C 1
ATOM 1009 O O . ASN A 1 133 ? 0.141 -1.620 6.849 1.00 86.75 133 ASN A O 1
ATOM 1013 N N . ARG A 1 134 ? -0.146 0.600 6.948 1.00 84.88 134 ARG A N 1
ATOM 1014 C CA . ARG A 1 134 ? -0.125 0.690 8.426 1.00 84.88 134 ARG A CA 1
ATOM 1015 C C . ARG A 1 134 ? -1.227 1.581 8.986 1.00 84.88 134 ARG A C 1
ATOM 1017 O O . ARG A 1 134 ? -1.484 2.657 8.454 1.00 84.88 134 ARG A O 1
ATOM 1024 N N . ASN A 1 135 ? -1.807 1.160 10.111 1.00 89.50 135 ASN A N 1
ATOM 1025 C CA . ASN A 1 135 ? -2.925 1.837 10.779 1.00 89.50 135 ASN A CA 1
ATOM 1026 C C . ASN A 1 135 ? -2.858 1.814 12.321 1.00 89.50 135 ASN A C 1
ATOM 1028 O O . ASN A 1 135 ? -3.894 1.859 12.982 1.00 89.50 135 ASN A O 1
ATOM 1032 N N . PHE A 1 136 ? -1.665 1.724 12.919 1.00 88.62 136 PHE A N 1
ATOM 1033 C CA . PHE A 1 136 ? -1.545 1.793 14.381 1.00 88.62 136 PHE A CA 1
ATOM 1034 C C . PHE A 1 136 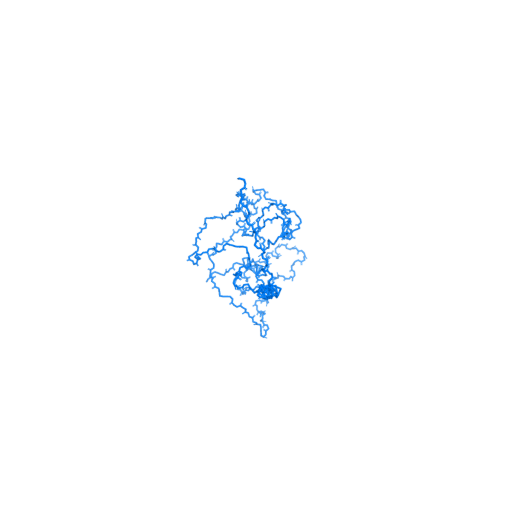? -2.058 3.137 14.930 1.00 88.62 136 PHE A C 1
ATOM 1036 O O . PHE A 1 136 ? -2.073 4.144 14.219 1.00 88.62 136 PHE A O 1
ATOM 1043 N N . LYS A 1 137 ? -2.492 3.157 16.198 1.00 87.88 137 LYS A N 1
ATOM 1044 C CA . LYS A 1 137 ? -3.071 4.353 16.836 1.00 87.88 137 LYS A CA 1
ATOM 1045 C C . LYS A 1 137 ? -2.149 5.567 16.679 1.00 87.88 137 LYS A C 1
ATOM 1047 O O . LYS A 1 137 ? -0.946 5.465 16.908 1.00 87.88 137 LYS A O 1
ATOM 1052 N N . GLY A 1 138 ? -2.717 6.696 16.257 1.00 85.62 138 GLY A N 1
ATOM 1053 C CA . GLY A 1 138 ? -1.979 7.938 16.000 1.00 85.62 138 GLY A CA 1
ATOM 1054 C C . GLY A 1 138 ? -1.149 7.960 14.715 1.00 85.62 138 GLY A C 1
ATOM 1055 O O . GLY A 1 138 ? -0.478 8.949 14.439 1.00 85.62 138 GLY A O 1
ATOM 1056 N N . ARG A 1 139 ? -1.169 6.903 13.889 1.00 86.25 139 ARG A N 1
ATOM 1057 C CA . ARG A 1 139 ? -0.371 6.877 12.653 1.00 86.25 139 ARG A CA 1
ATOM 1058 C C . ARG A 1 139 ? -0.823 7.913 11.626 1.00 86.25 139 ARG A C 1
ATOM 1060 O O . ARG A 1 139 ? 0.003 8.414 10.873 1.00 86.25 139 ARG A O 1
ATOM 1067 N N . MET A 1 140 ? -2.117 8.206 11.573 1.00 85.50 140 MET A N 1
ATOM 1068 C CA . MET A 1 140 ? -2.710 9.087 10.563 1.00 85.50 140 MET A CA 1
ATOM 1069 C C . MET A 1 140 ? -3.243 10.399 11.152 1.00 85.50 140 MET A C 1
ATOM 1071 O O . MET A 1 140 ? -4.042 11.066 10.506 1.00 85.50 140 MET A O 1
ATOM 1075 N N . GLY A 1 141 ? -2.824 10.774 12.364 1.00 87.81 141 GLY A N 1
ATOM 1076 C CA . GLY A 1 141 ? -3.320 11.964 13.056 1.00 87.81 141 GLY A CA 1
ATOM 1077 C C . GLY A 1 141 ? -3.507 11.711 14.547 1.00 87.81 141 GLY A C 1
ATOM 1078 O O . GLY A 1 141 ? -2.623 11.160 15.202 1.00 87.81 141 GLY A O 1
ATOM 1079 N N . SER A 1 142 ? -4.660 12.104 15.081 1.00 90.31 142 SER A N 1
ATOM 1080 C CA . SER A 1 142 ? -4.977 11.961 16.502 1.00 90.31 142 SER A CA 1
ATOM 1081 C C . SER A 1 142 ? -4.940 10.500 16.984 1.00 90.31 142 SER A C 1
ATOM 1083 O O . SER A 1 142 ? -5.253 9.557 16.252 1.00 90.31 142 SER A O 1
ATOM 1085 N N . LEU A 1 143 ? -4.579 10.311 18.257 1.00 89.38 143 LEU A N 1
ATOM 1086 C CA . LEU A 1 143 ? -4.600 9.013 18.945 1.00 89.38 143 LEU A CA 1
ATOM 1087 C C . LEU A 1 143 ? -6.022 8.458 19.128 1.00 89.38 143 LEU A C 1
ATOM 1089 O O . LEU A 1 143 ? -6.176 7.250 19.303 1.00 89.38 143 LEU A O 1
ATOM 1093 N N . ASP A 1 144 ? -7.033 9.326 19.061 1.00 89.75 144 ASP A N 1
ATOM 1094 C CA . ASP A 1 144 ? -8.455 8.997 19.227 1.00 89.75 144 ASP A CA 1
ATOM 1095 C C . ASP A 1 144 ? -9.169 8.747 17.882 1.00 89.75 144 ASP A C 1
ATOM 1097 O O . ASP A 1 144 ? -10.370 8.954 17.731 1.00 89.75 144 ASP A O 1
ATOM 1101 N N . THR A 1 145 ? -8.413 8.351 16.857 1.00 87.25 145 THR A N 1
ATOM 1102 C CA . THR A 1 145 ? -8.933 8.088 15.507 1.00 87.25 145 THR A CA 1
ATOM 1103 C C . THR A 1 145 ? -8.998 6.599 15.219 1.00 87.25 145 THR A C 1
ATOM 1105 O O . THR A 1 145 ? -8.233 5.798 15.767 1.00 87.25 145 THR A O 1
ATOM 1108 N N . LYS A 1 146 ? -9.892 6.212 14.304 1.00 87.44 146 LYS A N 1
ATOM 1109 C CA . LYS A 1 146 ? -9.947 4.845 13.770 1.00 87.44 146 LYS A CA 1
ATOM 1110 C C . LYS A 1 146 ? -9.502 4.844 12.315 1.00 87.44 146 LYS A C 1
ATOM 1112 O O . LYS A 1 146 ? -10.172 5.415 11.460 1.00 87.44 146 LYS A O 1
ATOM 1117 N N . ALA A 1 147 ? -8.388 4.174 12.032 1.00 88.88 147 ALA A N 1
ATOM 1118 C CA . ALA A 1 147 ? -7.845 4.040 10.685 1.00 88.88 147 ALA A CA 1
ATOM 1119 C C . ALA A 1 147 ? -8.032 2.608 10.154 1.00 88.88 147 ALA A C 1
ATOM 1121 O O . ALA A 1 147 ? -7.571 1.636 10.757 1.00 88.88 147 ALA A O 1
ATOM 1122 N N . TYR A 1 148 ? -8.686 2.482 9.002 1.00 90.75 148 TYR A N 1
ATOM 1123 C CA . TYR A 1 148 ? -8.933 1.221 8.303 1.00 90.75 148 TYR A CA 1
ATOM 1124 C C . TYR A 1 148 ? -8.082 1.133 7.035 1.00 90.75 148 TYR A C 1
ATOM 1126 O O . TYR A 1 148 ? -7.921 2.119 6.316 1.00 90.75 148 TYR A O 1
ATOM 1134 N N . LEU A 1 149 ? -7.551 -0.056 6.745 1.00 90.38 149 LEU A N 1
ATOM 1135 C CA . LEU A 1 149 ? -6.788 -0.322 5.525 1.00 90.38 149 LEU A CA 1
ATOM 1136 C C . LEU A 1 149 ? -7.648 -1.078 4.517 1.00 90.38 149 LEU A C 1
ATOM 1138 O O . LEU A 1 149 ? -8.366 -2.005 4.891 1.00 90.38 149 LEU A O 1
ATOM 1142 N N . ALA A 1 150 ? -7.570 -0.696 3.245 1.00 87.88 150 ALA A N 1
ATOM 1143 C CA . ALA A 1 150 ? -8.287 -1.373 2.171 1.00 87.88 150 ALA A CA 1
ATOM 1144 C C . ALA A 1 150 ? -7.594 -1.202 0.811 1.00 87.88 150 ALA A C 1
ATOM 1146 O O . ALA A 1 150 ? -6.703 -0.369 0.656 1.00 87.88 150 ALA A O 1
ATOM 1147 N N . SER A 1 151 ? -8.017 -1.972 -0.200 1.00 86.69 151 SER A N 1
ATOM 1148 C CA . SER A 1 151 ? -7.522 -1.777 -1.568 1.00 86.69 151 SER A CA 1
ATOM 1149 C C . SER A 1 151 ? -7.922 -0.390 -2.102 1.00 86.69 151 SER A C 1
ATOM 1151 O O . SER A 1 151 ? -8.950 0.152 -1.680 1.00 86.69 151 SER A O 1
ATOM 1153 N N . PRO A 1 152 ? -7.174 0.184 -3.066 1.00 84.62 152 PRO A N 1
ATOM 1154 C CA . PRO A 1 152 ? -7.516 1.477 -3.666 1.00 84.62 152 PRO A CA 1
ATOM 1155 C C . PRO A 1 152 ? -8.957 1.562 -4.185 1.00 84.62 152 PRO A C 1
ATOM 1157 O O . PRO A 1 152 ? -9.583 2.616 -4.134 1.00 84.62 152 PRO A O 1
ATOM 1160 N N . GLU A 1 153 ? -9.507 0.447 -4.655 1.00 81.25 153 GLU A N 1
ATOM 1161 C CA . GLU A 1 153 ? -10.864 0.387 -5.189 1.00 81.25 153 GLU A CA 1
ATOM 1162 C C . GLU A 1 153 ? -11.922 0.450 -4.082 1.00 81.25 153 GLU A C 1
ATOM 1164 O O . GLU A 1 153 ? -12.935 1.127 -4.234 1.00 81.25 153 GLU A O 1
ATOM 1169 N N . VAL A 1 154 ? -11.683 -0.231 -2.955 1.00 85.00 154 VAL A N 1
ATOM 1170 C CA . VAL A 1 154 ? -12.550 -0.163 -1.769 1.00 85.00 154 VAL A CA 1
ATOM 1171 C C . VAL A 1 154 ? -12.480 1.230 -1.154 1.00 85.00 154 VAL A C 1
ATOM 1173 O O . VAL A 1 154 ? -13.510 1.766 -0.759 1.00 85.00 154 VAL A O 1
ATOM 1176 N N . VAL A 1 155 ? -11.298 1.856 -1.127 1.00 85.88 155 VAL A N 1
ATOM 1177 C CA . VAL A 1 155 ? -11.154 3.260 -0.714 1.00 85.88 155 VAL A CA 1
ATOM 1178 C C . VAL A 1 155 ? -12.001 4.161 -1.611 1.00 85.88 155 VAL A C 1
ATOM 1180 O O . VAL A 1 155 ? -12.811 4.920 -1.093 1.00 85.88 155 VAL A O 1
ATOM 1183 N N . ALA A 1 156 ? -11.893 4.029 -2.937 1.00 83.31 156 ALA A N 1
ATOM 1184 C CA . ALA A 1 156 ? -12.677 4.833 -3.873 1.00 83.31 156 ALA A CA 1
ATOM 1185 C C . ALA A 1 156 ? -14.193 4.628 -3.713 1.00 83.31 156 ALA A C 1
ATOM 1187 O O . ALA A 1 156 ? -14.935 5.604 -3.618 1.00 83.31 156 ALA A O 1
ATOM 1188 N N . ALA A 1 157 ? -14.655 3.377 -3.618 1.00 84.12 157 ALA A N 1
ATOM 1189 C CA . ALA A 1 157 ? -16.065 3.066 -3.373 1.00 84.12 157 ALA A CA 1
ATOM 1190 C C . ALA A 1 157 ? -16.552 3.653 -2.035 1.00 84.12 157 ALA A C 1
ATOM 1192 O O . ALA A 1 157 ? -17.624 4.262 -1.955 1.00 84.12 157 ALA A O 1
ATOM 1193 N N . SER A 1 158 ? -15.721 3.550 -0.996 1.00 85.69 158 SER A N 1
ATOM 1194 C CA . SER A 1 158 ? -16.016 4.105 0.323 1.00 85.69 158 SER A CA 1
ATOM 1195 C C . SER A 1 158 ? -16.131 5.628 0.278 1.00 85.69 158 SER A C 1
ATOM 1197 O O . SER A 1 158 ? -17.108 6.170 0.792 1.00 85.69 158 SER A O 1
ATOM 1199 N N . THR A 1 159 ? -15.208 6.309 -0.412 1.00 83.31 159 THR A N 1
ATOM 1200 C CA . THR A 1 159 ? -15.247 7.763 -0.627 1.00 83.31 159 THR A CA 1
ATOM 1201 C C . THR A 1 159 ? -16.538 8.195 -1.317 1.00 83.31 159 THR A C 1
ATOM 1203 O O . THR A 1 159 ? -17.168 9.147 -0.870 1.00 83.31 159 THR A O 1
ATOM 1206 N N . SER A 1 160 ? -16.979 7.483 -2.358 1.00 82.25 160 SER A N 1
ATOM 1207 C CA . SER A 1 160 ? -18.226 7.818 -3.059 1.00 82.25 160 SER A CA 1
ATOM 1208 C C . SER A 1 160 ? -19.484 7.565 -2.224 1.00 82.25 160 SER A C 1
ATOM 1210 O O . SER A 1 160 ? -20.481 8.259 -2.395 1.00 82.25 160 SER A O 1
ATOM 1212 N N . SER A 1 161 ? -19.463 6.572 -1.333 1.00 83.56 161 SER A N 1
ATOM 1213 C CA . SER A 1 161 ? -20.637 6.185 -0.537 1.00 83.56 161 SER A CA 1
ATOM 1214 C C . SER A 1 161 ? -20.727 6.849 0.844 1.00 83.56 161 SER A C 1
ATOM 1216 O O . SER A 1 161 ? -21.754 6.713 1.509 1.00 83.56 161 SER A O 1
ATOM 1218 N N . GLY A 1 162 ? -19.662 7.518 1.299 1.00 84.25 162 GLY A N 1
ATOM 1219 C CA . GLY A 1 162 ? -19.569 8.123 2.635 1.00 84.25 162 GLY A CA 1
ATOM 1220 C C . GLY A 1 162 ? -19.484 7.115 3.791 1.00 84.25 162 GLY A C 1
ATOM 1221 O O . GLY A 1 162 ? -19.540 7.502 4.954 1.00 84.25 162 GLY A O 1
ATOM 1222 N N . LYS A 1 163 ? -19.363 5.818 3.491 1.00 89.25 163 LYS A N 1
ATOM 1223 C CA . LYS A 1 163 ? -19.230 4.720 4.458 1.00 89.25 163 LYS A CA 1
ATOM 1224 C C . LYS A 1 163 ? -18.305 3.650 3.895 1.00 89.25 163 LYS A C 1
ATOM 1226 O O . LYS A 1 163 ? -18.134 3.568 2.685 1.00 89.25 163 LYS A O 1
ATOM 1231 N N . ILE A 1 164 ? -17.727 2.804 4.744 1.00 87.31 164 ILE A N 1
ATOM 1232 C CA . ILE A 1 164 ? -16.867 1.713 4.265 1.00 87.31 164 ILE A CA 1
ATOM 1233 C C . ILE A 1 164 ? -17.696 0.769 3.382 1.00 87.31 164 ILE A C 1
ATOM 1235 O O . ILE A 1 164 ? -18.664 0.163 3.847 1.00 87.31 164 ILE A O 1
ATOM 1239 N N . SER A 1 165 ? -17.335 0.672 2.102 1.00 84.38 165 SER A N 1
ATOM 1240 C CA . SER A 1 165 ? -18.048 -0.121 1.100 1.00 84.38 165 SER A CA 1
ATOM 1241 C C . SER A 1 165 ? -17.105 -0.666 0.024 1.00 84.38 165 SER A C 1
ATOM 1243 O O . SER A 1 165 ? -16.050 -0.101 -0.255 1.00 84.38 165 SER A O 1
ATOM 1245 N N . GLY A 1 166 ? -17.474 -1.808 -0.559 1.00 80.94 166 GLY A N 1
ATOM 1246 C CA . GLY A 1 166 ? -16.732 -2.458 -1.640 1.00 80.94 166 GLY A CA 1
ATOM 1247 C C . GLY A 1 166 ? -17.462 -2.386 -2.979 1.00 80.94 166 GLY A C 1
ATOM 1248 O O . GLY A 1 166 ? -18.608 -1.956 -3.065 1.00 80.94 166 GLY A O 1
ATOM 1249 N N . GLN A 1 167 ? -16.808 -2.883 -4.028 1.00 69.94 167 GLN A N 1
ATOM 1250 C CA . GLN A 1 167 ? -17.322 -2.896 -5.406 1.00 69.94 167 GLN A CA 1
ATOM 1251 C C . GLN A 1 167 ? -18.471 -3.900 -5.644 1.00 69.94 167 GLN A C 1
ATOM 1253 O O . GLN A 1 167 ? -18.964 -4.036 -6.761 1.00 69.94 167 GLN A O 1
ATOM 1258 N N . GLY A 1 168 ? -18.880 -4.652 -4.618 1.00 65.88 168 GLY A N 1
ATOM 1259 C CA . GLY A 1 168 ? -19.891 -5.696 -4.727 1.00 65.88 168 GLY A CA 1
ATOM 1260 C C . GLY A 1 168 ? -20.287 -6.292 -3.378 1.00 65.88 168 GLY A C 1
ATOM 1261 O O . GLY A 1 168 ? -19.750 -5.934 -2.331 1.00 65.88 168 GLY A O 1
ATOM 1262 N N . TRP A 1 169 ? -21.242 -7.220 -3.417 1.00 55.03 169 TRP A N 1
ATOM 1263 C CA . TRP A 1 169 ? -21.687 -7.976 -2.249 1.00 55.03 169 TRP A CA 1
ATOM 1264 C C . TRP A 1 169 ? -20.701 -9.101 -1.934 1.00 55.03 169 TRP A C 1
ATOM 1266 O O . TRP A 1 169 ? -20.242 -9.802 -2.839 1.00 55.03 169 TRP A O 1
ATOM 1276 N N . TYR A 1 170 ? -20.400 -9.292 -0.650 1.00 59.47 170 TYR A N 1
ATOM 1277 C CA . TYR A 1 170 ? -19.581 -10.405 -0.179 1.00 59.47 170 TYR A CA 1
ATOM 1278 C C . TYR A 1 170 ? -20.162 -11.741 -0.668 1.00 59.47 170 TYR A C 1
ATOM 1280 O O . TYR A 1 170 ? -21.300 -12.089 -0.354 1.00 59.47 170 TYR A O 1
ATOM 1288 N N . LYS A 1 171 ? -19.365 -12.501 -1.424 1.00 61.56 171 LYS A N 1
ATOM 1289 C CA . LYS A 1 171 ? -19.645 -13.901 -1.752 1.00 61.56 171 LYS A CA 1
ATOM 1290 C C . LYS A 1 171 ? -18.754 -14.766 -0.872 1.00 61.56 171 LYS A C 1
ATOM 1292 O O . LYS A 1 171 ? -17.534 -14.625 -0.922 1.00 61.56 171 LYS A O 1
ATOM 1297 N N . LYS A 1 172 ? -19.359 -15.645 -0.068 1.00 56.84 172 LYS A N 1
ATOM 1298 C CA . LYS A 1 172 ? -18.623 -16.557 0.816 1.00 56.84 172 LYS A CA 1
ATOM 1299 C C . LYS A 1 172 ? -17.640 -17.396 -0.024 1.00 56.84 172 LYS A C 1
ATOM 1301 O O . LYS A 1 172 ? -18.097 -18.097 -0.929 1.00 56.84 172 LYS A O 1
ATOM 1306 N N . PRO A 1 173 ? -16.321 -17.343 0.240 1.00 67.88 173 PRO A N 1
ATOM 1307 C CA . PRO A 1 173 ? -15.361 -18.201 -0.442 1.00 67.88 173 PRO A CA 1
ATOM 1308 C C . PRO A 1 173 ? -15.657 -19.672 -0.133 1.00 67.88 173 PRO A C 1
ATOM 1310 O O . PRO A 1 173 ? -15.991 -20.008 1.003 1.00 67.88 173 PRO A O 1
ATOM 1313 N N . VAL A 1 174 ? -15.474 -20.561 -1.115 1.00 68.50 174 VAL A N 1
ATOM 1314 C CA . VAL A 1 174 ? -15.850 -21.992 -1.033 1.00 68.50 174 VAL A CA 1
ATOM 1315 C C . VAL A 1 174 ? -15.209 -22.726 0.160 1.00 68.50 174 VAL A C 1
ATOM 1317 O O . VAL A 1 174 ? -15.748 -23.721 0.629 1.00 68.50 174 VAL A O 1
ATOM 1320 N N . ARG A 1 175 ? -14.074 -22.236 0.676 1.00 65.56 175 ARG A N 1
ATOM 1321 C CA . ARG A 1 175 ? -13.276 -22.886 1.734 1.00 65.56 175 ARG A CA 1
ATOM 1322 C C . ARG A 1 175 ? -13.172 -22.099 3.042 1.00 65.56 175 ARG A C 1
ATOM 1324 O O . ARG A 1 175 ? -12.388 -22.469 3.906 1.00 65.56 175 ARG A O 1
ATOM 1331 N N . VAL A 1 176 ? -13.912 -21.003 3.191 1.00 59.47 176 VAL A N 1
ATOM 1332 C CA . VAL A 1 176 ? -13.890 -20.206 4.427 1.00 59.47 176 VAL A CA 1
ATOM 1333 C C . VAL A 1 176 ? -15.180 -20.476 5.187 1.00 59.47 176 VAL A C 1
ATOM 1335 O O . VAL A 1 176 ? -16.230 -19.944 4.839 1.00 59.47 176 VAL A O 1
ATOM 1338 N N . GLU A 1 177 ? -15.124 -21.326 6.213 1.00 66.69 177 GLU A N 1
ATOM 1339 C CA . GLU A 1 177 ? -16.311 -21.701 6.994 1.00 66.69 177 GLU A CA 1
ATOM 1340 C C . GLU A 1 177 ? -16.808 -20.560 7.886 1.00 66.69 177 GLU A C 1
ATOM 1342 O O . GLU A 1 177 ? -18.020 -20.315 7.937 1.00 66.69 177 GLU A O 1
ATOM 1347 N N . LYS A 1 178 ? -15.876 -19.828 8.513 1.00 56.19 178 LYS A N 1
ATOM 1348 C CA . LYS A 1 178 ? -16.130 -18.730 9.452 1.00 56.19 178 LYS A CA 1
ATOM 1349 C C . LYS A 1 178 ? -15.102 -17.609 9.271 1.00 56.19 178 LYS A C 1
ATOM 1351 O O . LYS A 1 178 ? -13.914 -17.872 9.119 1.00 56.19 178 LYS A O 1
ATOM 1356 N N . VAL A 1 179 ? -15.562 -16.359 9.333 1.00 58.12 179 VAL A N 1
ATOM 1357 C CA . VAL A 1 179 ? -14.695 -15.185 9.509 1.00 58.12 179 VAL A CA 1
ATOM 1358 C C . VAL A 1 179 ? -14.556 -14.949 11.009 1.00 58.12 179 VAL A C 1
ATOM 1360 O O . VAL A 1 179 ? -15.559 -14.756 11.697 1.00 58.12 179 VAL A O 1
ATOM 1363 N N . VAL A 1 180 ? -13.333 -15.007 11.532 1.00 58.47 180 VAL A N 1
ATOM 1364 C CA . VAL A 1 180 ? -13.056 -14.636 12.924 1.00 58.47 180 VAL A CA 1
ATOM 1365 C C . VAL A 1 180 ? -12.867 -13.124 12.959 1.00 58.47 180 VAL A C 1
ATOM 1367 O O . VAL A 1 180 ? -11.904 -12.601 12.407 1.00 58.47 180 VAL A O 1
ATOM 1370 N N . LEU A 1 181 ? -13.829 -12.424 13.554 1.00 46.69 181 LEU A N 1
ATOM 1371 C CA . LEU A 1 181 ? -13.754 -10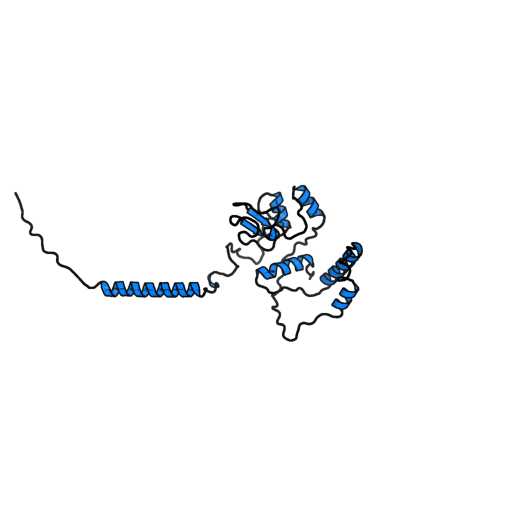.987 13.793 1.00 46.69 181 LEU A CA 1
ATOM 1372 C C . LEU A 1 181 ? -13.133 -10.772 15.175 1.00 46.69 181 LEU A C 1
ATOM 1374 O O . LEU A 1 181 ? -13.641 -11.306 16.158 1.00 46.69 181 LEU A O 1
ATOM 1378 N N . GLY A 1 182 ? -12.041 -10.016 15.249 1.00 50.16 182 GLY A N 1
ATOM 1379 C CA . GLY A 1 182 ? -11.367 -9.696 16.505 1.00 50.16 182 GLY A CA 1
ATOM 1380 C C . GLY A 1 182 ? -10.271 -8.651 16.312 1.00 50.16 182 GLY A C 1
ATOM 1381 O O . GLY A 1 182 ? -9.806 -8.430 15.195 1.00 50.16 182 GLY A O 1
ATOM 1382 N N . GLU A 1 183 ? -9.867 -8.004 17.402 1.00 45.28 183 GLU A N 1
ATOM 1383 C CA . GLU A 1 183 ? -8.671 -7.162 17.446 1.00 45.28 183 GLU A CA 1
ATOM 1384 C C . GLU A 1 183 ? -7.470 -8.039 17.830 1.00 45.28 183 GLU A C 1
ATOM 1386 O O . GLU A 1 183 ? -7.517 -8.753 18.831 1.00 45.28 183 GLU A O 1
ATOM 1391 N N . GLY A 1 184 ? -6.396 -8.032 17.037 1.00 53.44 184 GLY A N 1
ATOM 1392 C CA . GLY A 1 184 ? -5.211 -8.837 17.338 1.00 53.44 184 GLY A CA 1
ATOM 1393 C C . GLY A 1 184 ? -4.274 -9.035 16.152 1.00 53.44 184 GLY A C 1
ATOM 1394 O O . GLY A 1 184 ? -4.580 -8.690 15.017 1.00 53.44 184 GLY A O 1
ATOM 1395 N N . ASN A 1 185 ? -3.116 -9.626 16.419 1.00 52.00 185 ASN A N 1
ATOM 1396 C CA . ASN A 1 185 ? -2.084 -9.968 15.434 1.00 52.00 185 ASN A CA 1
ATOM 1397 C C . ASN A 1 185 ? -2.347 -11.310 14.716 1.00 52.00 185 ASN A C 1
ATOM 1399 O O . ASN A 1 185 ? -1.429 -11.891 14.147 1.00 52.00 185 ASN A O 1
ATOM 1403 N N . GLY A 1 186 ? -3.578 -11.830 14.777 1.00 52.91 186 GLY A N 1
ATOM 1404 C CA . GLY A 1 186 ? -3.948 -13.112 14.169 1.00 52.91 186 GLY A CA 1
ATOM 1405 C C . GLY A 1 186 ? -3.430 -14.352 14.906 1.00 52.91 186 GLY A C 1
ATOM 1406 O O . GLY A 1 186 ? -3.610 -15.457 14.403 1.00 52.91 186 GLY A O 1
ATOM 1407 N N . ILE A 1 187 ? -2.817 -14.194 16.085 1.00 57.12 187 ILE A N 1
ATOM 1408 C CA . ILE A 1 187 ? -2.426 -15.312 16.951 1.00 57.12 187 ILE A CA 1
ATOM 1409 C C . ILE A 1 187 ? -3.611 -15.637 17.874 1.00 57.12 187 ILE A C 1
ATOM 1411 O O . ILE A 1 187 ? -4.036 -14.754 18.623 1.00 57.12 187 ILE A O 1
ATOM 1415 N N . PRO A 1 188 ? -4.162 -16.866 17.836 1.00 58.75 188 PRO A N 1
ATOM 1416 C CA . PRO A 1 188 ? -5.176 -17.306 18.794 1.00 58.75 188 PRO A CA 1
ATOM 1417 C C . PRO A 1 188 ? -4.679 -17.119 20.232 1.00 58.75 188 PRO A C 1
ATOM 1419 O O . PRO A 1 188 ? -3.500 -17.340 20.493 1.00 58.75 188 PRO A O 1
ATOM 1422 N N . GLU A 1 189 ? -5.543 -16.725 21.170 1.00 62.94 189 GLU A N 1
ATOM 1423 C CA . GLU A 1 189 ? -5.122 -16.428 22.552 1.00 62.94 189 GLU A CA 1
ATOM 1424 C C . GLU A 1 189 ? -4.427 -17.621 23.234 1.00 62.94 189 GLU A C 1
ATOM 1426 O O . GLU A 1 189 ? -3.439 -17.464 23.943 1.00 62.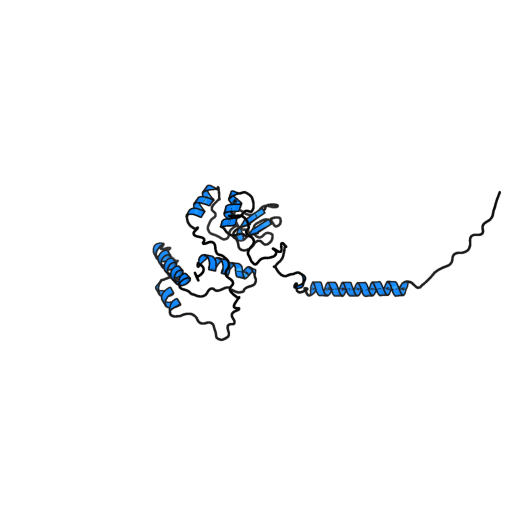94 189 GLU A O 1
ATOM 1431 N N . GLU A 1 190 ? -4.888 -18.825 22.911 1.00 61.28 190 GLU A N 1
ATOM 1432 C CA . GLU A 1 190 ? -4.299 -20.121 23.268 1.00 61.28 190 GLU A CA 1
ATOM 1433 C C . GLU A 1 190 ? -2.856 -20.329 22.769 1.00 61.28 190 GLU A C 1
ATOM 1435 O O . GLU A 1 190 ? -2.095 -21.072 23.379 1.00 61.28 190 GLU A O 1
ATOM 1440 N N . ASN A 1 191 ? -2.458 -19.646 21.692 1.00 55.84 191 ASN A N 1
ATOM 1441 C CA . ASN A 1 191 ? -1.114 -19.686 21.104 1.00 55.84 191 ASN A CA 1
ATOM 1442 C C . ASN A 1 191 ? -0.276 -18.453 21.468 1.00 55.84 191 ASN A C 1
ATOM 1444 O O . ASN A 1 191 ? 0.834 -18.275 20.954 1.00 55.84 191 ASN A O 1
ATOM 1448 N N . ARG A 1 192 ? -0.798 -17.564 22.320 1.00 63.38 192 ARG A N 1
ATOM 1449 C CA . ARG A 1 192 ? -0.064 -16.387 22.771 1.00 63.38 192 ARG A CA 1
ATOM 1450 C C . ARG A 1 192 ? 0.998 -16.850 23.761 1.00 63.38 192 ARG A C 1
ATOM 1452 O O . ARG A 1 192 ? 0.685 -17.307 24.858 1.00 63.38 192 ARG A O 1
ATOM 1459 N N . ALA A 1 193 ? 2.263 -16.743 23.360 1.00 58.75 193 ALA A N 1
ATOM 1460 C CA . ALA A 1 193 ? 3.370 -16.947 24.280 1.00 58.75 193 ALA A CA 1
ATOM 1461 C C . ALA A 1 193 ? 3.207 -15.967 25.450 1.00 58.75 193 ALA A C 1
ATOM 1463 O O . ALA A 1 193 ? 3.154 -14.753 25.245 1.00 58.75 193 ALA A O 1
ATOM 1464 N N . ILE A 1 194 ? 3.070 -16.514 26.657 1.00 65.38 194 ILE A N 1
ATOM 1465 C CA . ILE A 1 194 ? 2.981 -15.742 27.895 1.00 65.38 194 ILE A CA 1
ATOM 1466 C C . ILE A 1 194 ? 4.286 -14.949 28.009 1.00 65.38 194 ILE A C 1
ATOM 1468 O O . ILE A 1 194 ? 5.369 -15.528 27.883 1.00 65.38 194 ILE A O 1
ATOM 1472 N N . SER A 1 195 ? 4.204 -13.628 28.185 1.00 73.19 195 SER A N 1
ATOM 1473 C CA . SER A 1 195 ? 5.416 -12.841 28.402 1.00 73.19 195 SER A CA 1
ATOM 1474 C C . SER A 1 195 ? 6.046 -13.231 29.742 1.00 73.19 195 SER A C 1
ATOM 1476 O O . SER A 1 195 ? 5.365 -13.711 30.647 1.00 73.19 195 SER A O 1
ATOM 1478 N N . VAL A 1 196 ? 7.354 -13.023 29.899 1.00 72.12 196 VAL A N 1
ATOM 1479 C CA . VAL A 1 196 ? 8.031 -13.325 31.174 1.00 72.12 196 VAL A CA 1
ATOM 1480 C C . VAL A 1 196 ? 7.388 -12.554 32.338 1.00 72.12 196 VAL A C 1
ATOM 1482 O O . VAL A 1 196 ? 7.296 -13.094 33.435 1.00 72.12 196 VAL A O 1
ATOM 1485 N N . GLY A 1 197 ? 6.887 -11.337 32.084 1.00 73.12 197 GLY A N 1
ATOM 1486 C CA . GLY A 1 197 ? 6.139 -10.545 33.066 1.00 73.12 197 GLY A CA 1
ATOM 1487 C C . GLY A 1 197 ? 4.814 -11.198 33.456 1.00 73.12 197 GLY A C 1
ATOM 1488 O O . GLY A 1 197 ? 4.590 -11.454 34.631 1.00 73.12 197 GLY A O 1
ATOM 1489 N N . ASP A 1 198 ? 3.994 -11.590 32.478 1.00 76.56 198 ASP A N 1
ATOM 1490 C CA . ASP A 1 198 ? 2.697 -12.233 32.745 1.00 76.56 198 ASP A CA 1
ATOM 1491 C C . ASP A 1 198 ? 2.851 -13.595 33.449 1.00 76.56 198 ASP A C 1
ATOM 1493 O O . ASP A 1 198 ? 1.997 -14.012 34.234 1.00 76.56 198 ASP A O 1
ATOM 1497 N N . ALA A 1 199 ? 3.941 -14.315 33.164 1.00 76.31 199 ALA A N 1
ATOM 1498 C CA . ALA A 1 199 ? 4.274 -15.560 33.849 1.00 76.31 199 ALA A CA 1
ATOM 1499 C C . ALA A 1 199 ? 4.684 -15.308 35.309 1.00 76.31 199 ALA A C 1
ATOM 1501 O O . ALA A 1 199 ? 4.299 -16.075 36.192 1.00 76.31 199 ALA A O 1
ATOM 1502 N N . LEU A 1 200 ? 5.432 -14.230 35.563 1.00 84.50 200 LEU A N 1
ATOM 1503 C CA . LEU A 1 200 ? 5.842 -13.827 36.904 1.00 84.50 200 LEU A CA 1
ATOM 1504 C C . LEU A 1 200 ? 4.642 -13.371 37.744 1.00 84.50 200 LEU A C 1
ATOM 1506 O O . LEU A 1 200 ? 4.508 -13.808 38.883 1.00 84.50 200 LEU A O 1
ATOM 1510 N N . ASP A 1 201 ? 3.728 -12.589 37.169 1.00 84.88 201 ASP A N 1
ATOM 1511 C CA . ASP A 1 201 ? 2.521 -12.121 37.860 1.00 84.88 201 ASP A CA 1
ATOM 1512 C C . ASP A 1 201 ? 1.597 -13.280 38.258 1.00 84.88 201 ASP A C 1
ATOM 1514 O O . ASP A 1 201 ? 1.027 -13.284 39.350 1.00 84.88 201 ASP A O 1
ATOM 1518 N N . ARG A 1 202 ? 1.489 -14.316 37.413 1.00 82.06 202 ARG A N 1
ATOM 1519 C CA . ARG A 1 202 ? 0.758 -15.546 37.766 1.00 82.06 202 ARG A CA 1
ATOM 1520 C C . ARG A 1 202 ? 1.405 -16.289 38.931 1.00 82.06 202 ARG A C 1
ATOM 1522 O O . ARG A 1 202 ? 0.692 -16.726 39.826 1.00 82.06 202 ARG A O 1
ATOM 1529 N N . LEU A 1 203 ? 2.734 -16.405 38.940 1.00 85.81 203 LEU A N 1
ATOM 1530 C CA . LEU A 1 203 ? 3.460 -17.050 40.038 1.00 85.81 203 LEU A CA 1
ATOM 1531 C C . LEU A 1 203 ? 3.296 -16.290 41.360 1.00 85.81 203 LEU A C 1
ATOM 1533 O O . LEU A 1 203 ? 3.142 -16.923 42.402 1.00 85.81 203 LEU A O 1
ATOM 1537 N N . ILE A 1 204 ? 3.296 -14.955 41.317 1.00 87.38 204 ILE A N 1
ATOM 1538 C CA . ILE A 1 204 ? 3.044 -14.112 42.493 1.00 87.38 204 ILE A CA 1
ATOM 1539 C C . ILE A 1 204 ? 1.616 -14.341 43.004 1.00 87.38 204 ILE A C 1
ATOM 1541 O O . ILE A 1 204 ? 1.428 -14.651 44.177 1.00 87.38 204 ILE A O 1
ATOM 1545 N N . ALA A 1 205 ? 0.620 -14.297 42.117 1.00 87.44 205 ALA A N 1
ATOM 1546 C CA . ALA A 1 205 ? -0.776 -14.507 42.494 1.00 87.44 205 ALA A CA 1
ATOM 1547 C C . ALA A 1 205 ? -1.048 -15.910 43.071 1.00 87.44 205 ALA A C 1
ATOM 1549 O O . ALA A 1 205 ? -1.895 -16.070 43.952 1.00 87.44 205 ALA A O 1
ATOM 1550 N N . ASP A 1 206 ? -0.355 -16.938 42.579 1.00 87.25 206 ASP A N 1
ATOM 1551 C CA . ASP A 1 206 ? -0.464 -18.293 43.121 1.00 87.25 206 ASP A CA 1
ATOM 1552 C C . ASP A 1 206 ? 0.217 -18.414 44.494 1.00 87.25 206 ASP A C 1
ATOM 1554 O O . ASP A 1 206 ? -0.317 -19.087 45.377 1.00 87.25 206 ASP A O 1
ATOM 1558 N N . ALA A 1 207 ? 1.343 -17.724 44.712 1.00 88.56 207 ALA A N 1
ATOM 1559 C CA . ALA A 1 207 ? 1.990 -17.652 46.022 1.00 88.56 207 ALA A CA 1
ATOM 1560 C C . ALA A 1 207 ? 1.097 -16.955 47.065 1.00 88.56 207 ALA A C 1
ATOM 1562 O O . ALA A 1 207 ? 0.929 -17.487 48.163 1.00 88.56 207 ALA A O 1
ATOM 1563 N N . ASP A 1 208 ? 0.455 -15.841 46.704 1.00 88.12 208 ASP A N 1
ATOM 1564 C CA . ASP A 1 208 ? -0.465 -15.114 47.590 1.00 88.12 208 ASP A CA 1
ATOM 1565 C C . ASP A 1 208 ? -1.672 -15.976 47.987 1.00 88.12 208 ASP A C 1
ATOM 1567 O O . ASP A 1 208 ? -2.037 -16.047 49.159 1.00 88.12 208 ASP A O 1
ATOM 1571 N N . LYS A 1 209 ? -2.244 -16.743 47.049 1.00 87.06 209 LYS A N 1
ATOM 1572 C CA . LYS A 1 209 ? -3.337 -17.683 47.363 1.00 87.06 209 LYS A CA 1
ATOM 1573 C C . LYS A 1 209 ? -2.916 -18.790 48.326 1.00 87.06 209 LYS A C 1
ATOM 1575 O O . LYS A 1 209 ? -3.720 -19.222 49.154 1.00 87.06 209 LYS A O 1
ATOM 1580 N N . ILE A 1 210 ? -1.684 -19.286 48.207 1.00 88.06 210 ILE A N 1
ATOM 1581 C CA . ILE A 1 210 ? -1.152 -20.307 49.118 1.00 88.06 210 ILE A CA 1
ATOM 1582 C C . ILE A 1 210 ? -1.005 -19.719 50.523 1.00 88.06 210 ILE A C 1
ATOM 1584 O O . ILE A 1 210 ? -1.379 -20.383 51.495 1.00 88.06 210 ILE A O 1
ATOM 1588 N N . ILE A 1 211 ? -0.528 -18.478 50.629 1.00 85.88 211 ILE A N 1
ATOM 1589 C CA . ILE A 1 211 ? -0.413 -17.753 51.899 1.00 85.88 211 ILE A CA 1
ATOM 1590 C C . ILE A 1 211 ? -1.799 -17.565 52.523 1.00 85.88 211 ILE A C 1
ATOM 1592 O O . ILE A 1 211 ? -2.016 -18.046 53.633 1.00 85.88 211 ILE A O 1
ATOM 1596 N N . ASP A 1 212 ? -2.766 -17.020 51.784 1.00 82.31 212 ASP A N 1
ATOM 1597 C CA . ASP A 1 212 ? -4.142 -16.825 52.264 1.00 82.31 212 ASP A CA 1
ATOM 1598 C C . ASP A 1 212 ? -4.778 -18.140 52.740 1.00 82.31 212 ASP A C 1
ATOM 1600 O O . ASP A 1 212 ? -5.413 -18.211 53.800 1.00 82.31 212 ASP A O 1
ATOM 1604 N N . SER A 1 213 ? -4.580 -19.226 51.984 1.00 78.44 213 SER A N 1
ATOM 1605 C CA . SER A 1 213 ? -5.096 -20.545 52.365 1.00 78.44 213 SER A CA 1
ATOM 1606 C C . SER A 1 213 ? -4.446 -21.085 53.648 1.00 78.44 213 SER A C 1
ATOM 1608 O O . SER A 1 213 ? -5.104 -21.775 54.433 1.00 78.44 213 SER A O 1
ATOM 1610 N N . SER A 1 214 ? -3.183 -20.728 53.896 1.00 74.38 214 SER A N 1
ATOM 1611 C CA . SER A 1 214 ? -2.409 -21.125 55.078 1.00 74.38 214 SER A CA 1
ATOM 1612 C C . SER A 1 214 ? -2.772 -20.283 56.304 1.00 74.38 214 SER A C 1
ATOM 1614 O O . SER A 1 214 ? -2.883 -20.812 57.410 1.00 74.38 214 SER A O 1
ATOM 1616 N N . GLU A 1 215 ? -3.029 -18.988 56.130 1.00 75.31 215 GLU A N 1
ATOM 1617 C CA . GLU A 1 215 ? -3.473 -18.097 57.207 1.00 75.31 215 GLU A CA 1
ATOM 1618 C C . GLU A 1 215 ? -4.883 -18.461 57.683 1.00 75.31 215 GLU A C 1
ATOM 1620 O O . GLU A 1 215 ? -5.130 -18.575 58.887 1.00 75.31 215 GLU A O 1
ATOM 1625 N N . THR A 1 216 ? -5.779 -18.769 56.742 1.00 66.94 216 THR A N 1
ATOM 1626 C CA . THR A 1 216 ? -7.151 -19.201 57.043 1.00 66.94 216 THR A CA 1
ATOM 1627 C C . THR A 1 216 ? -7.183 -20.542 57.787 1.00 66.94 216 THR A C 1
ATOM 1629 O O . THR A 1 216 ? -8.023 -20.751 58.663 1.00 66.94 216 THR A O 1
ATOM 1632 N N . SER A 1 217 ? -6.251 -21.452 57.486 1.00 62.31 217 SER A N 1
ATOM 1633 C CA . SER A 1 217 ? -6.155 -22.758 58.155 1.00 62.31 217 SER A CA 1
ATOM 1634 C C . SER A 1 217 ? -5.397 -22.721 59.487 1.00 62.31 217 SER A C 1
ATOM 1636 O O . SER A 1 217 ? -5.668 -23.558 60.346 1.00 62.31 217 SER A O 1
ATOM 1638 N N . THR A 1 218 ? -4.507 -21.747 59.704 1.00 52.03 218 THR A N 1
ATOM 1639 C CA . THR A 1 218 ? -3.681 -21.653 60.926 1.00 52.03 218 THR A CA 1
ATOM 1640 C C . THR A 1 218 ? -4.317 -20.785 62.021 1.00 52.03 218 THR A C 1
ATOM 1642 O O . THR A 1 218 ? -4.162 -21.085 63.203 1.00 52.03 218 THR A O 1
ATOM 1645 N N . PHE A 1 219 ? -5.074 -19.737 61.669 1.00 50.50 219 PHE A N 1
ATOM 1646 C CA . PHE A 1 219 ? -5.667 -18.810 62.652 1.00 50.50 219 PHE A CA 1
ATOM 1647 C C . PHE A 1 219 ? -7.139 -19.085 63.002 1.00 50.50 219 PHE A C 1
ATOM 1649 O O . PHE A 1 219 ? -7.665 -18.494 63.945 1.00 50.50 219 PHE A O 1
ATOM 1656 N N . GLY A 1 220 ? -7.802 -20.027 62.323 1.00 44.88 220 GLY A N 1
ATOM 1657 C CA . GLY A 1 220 ? -9.195 -20.405 62.601 1.00 44.88 220 GLY A CA 1
ATOM 1658 C C . GLY A 1 220 ? -9.438 -21.171 63.915 1.00 44.88 220 GLY A C 1
ATOM 1659 O O . GLY A 1 220 ? -10.591 -21.450 64.237 1.00 44.88 220 GLY A O 1
ATOM 1660 N N . SER A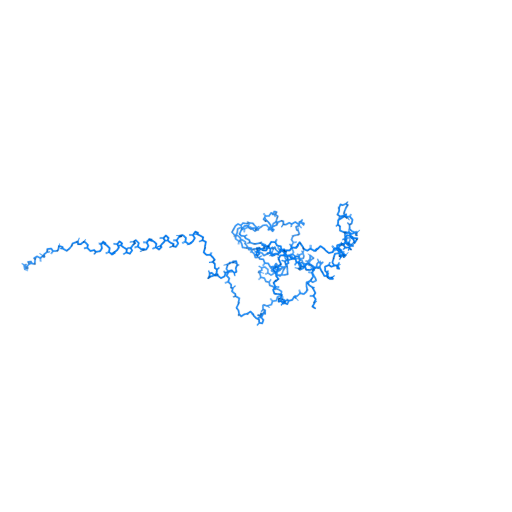 1 221 ? -8.397 -21.526 64.684 1.00 42.38 221 SER A N 1
ATOM 1661 C CA . SER A 1 221 ? -8.509 -22.440 65.838 1.00 42.38 221 SER A CA 1
ATOM 1662 C C . SER A 1 221 ? -8.127 -21.873 67.217 1.00 42.38 221 SER A C 1
ATOM 1664 O O . SER A 1 221 ? -7.968 -22.653 68.155 1.00 42.38 221 SER A O 1
ATOM 1666 N N . LEU A 1 222 ? -8.020 -20.551 67.413 1.00 37.88 222 LEU A N 1
ATOM 1667 C CA . LEU A 1 222 ? -7.758 -19.953 68.740 1.00 37.88 222 LEU A CA 1
ATOM 1668 C C . LEU A 1 222 ? -8.909 -19.019 69.205 1.00 37.88 222 LEU A C 1
ATOM 1670 O O . LEU A 1 222 ? -8.904 -17.835 68.903 1.00 37.88 222 LEU A O 1
ATOM 1674 N N . HIS A 1 223 ? -9.888 -19.634 69.905 1.00 39.31 223 HIS A N 1
ATOM 1675 C CA . HIS A 1 223 ? -10.905 -19.203 70.921 1.00 39.31 223 HIS A CA 1
ATOM 1676 C C . HIS A 1 223 ? -11.153 -17.683 71.234 1.00 39.31 223 HIS A C 1
ATOM 1678 O O . HIS A 1 223 ? -10.193 -16.921 71.201 1.00 39.31 223 HIS A O 1
ATOM 1684 N N . PRO A 1 224 ? -12.357 -17.225 71.720 1.00 43.06 224 PRO A N 1
ATOM 1685 C CA . PRO A 1 224 ? -13.042 -17.846 72.864 1.00 43.06 224 PRO A CA 1
ATOM 1686 C C . PRO A 1 224 ? -14.587 -17.875 72.949 1.00 43.06 224 PRO A C 1
ATOM 1688 O O . PRO A 1 224 ? -15.287 -16.886 72.744 1.00 43.06 224 PRO A O 1
ATOM 1691 N N . SER A 1 225 ? -15.108 -19.004 73.442 1.00 40.78 225 SER A N 1
ATOM 1692 C CA . SER A 1 225 ? -16.428 -19.126 74.069 1.00 40.78 225 SER A CA 1
ATOM 1693 C C . SER A 1 225 ? -16.355 -18.813 75.572 1.00 40.78 225 SER A C 1
ATOM 1695 O O . SER A 1 225 ? -15.854 -19.603 76.365 1.00 40.78 225 SER A O 1
ATOM 1697 N N . LEU A 1 226 ? -16.893 -17.660 75.980 1.00 37.56 226 LEU A N 1
ATOM 1698 C CA . LEU A 1 226 ? -17.311 -17.383 77.362 1.00 37.56 226 LEU A CA 1
ATOM 1699 C C . LEU A 1 226 ? -18.593 -16.536 77.336 1.00 37.56 226 LEU A C 1
ATOM 1701 O O . LEU A 1 226 ? -18.563 -15.313 77.441 1.00 37.56 226 LEU A O 1
ATOM 1705 N N . GLN A 1 227 ? -19.740 -17.200 77.186 1.00 38.06 227 GLN A N 1
ATOM 1706 C CA . GLN A 1 227 ? -21.055 -16.621 77.471 1.00 38.06 227 GLN A CA 1
ATOM 1707 C C . GLN A 1 227 ? -21.482 -17.053 78.879 1.00 38.06 227 GLN A C 1
ATOM 1709 O O . GLN A 1 227 ? -21.730 -18.231 79.124 1.00 38.06 227 GLN A O 1
ATOM 1714 N N . GLN A 1 228 ? -21.568 -16.101 79.811 1.00 36.16 228 GLN A N 1
ATOM 1715 C CA . GLN A 1 228 ? -22.249 -16.307 81.093 1.00 36.16 228 GLN A CA 1
ATOM 1716 C C . GLN A 1 228 ? -23.777 -16.344 80.883 1.00 36.16 228 GLN A C 1
ATOM 1718 O O . GLN A 1 228 ? -24.297 -15.565 80.077 1.00 36.16 228 GLN A O 1
ATOM 1723 N N . PRO A 1 229 ? -24.528 -17.201 81.601 1.00 39.91 229 PRO A N 1
ATOM 1724 C CA . PRO A 1 229 ? -25.971 -17.313 81.424 1.00 39.91 229 PRO A CA 1
ATOM 1725 C C . PRO A 1 229 ? -26.727 -16.186 82.148 1.00 39.91 229 PRO A C 1
ATOM 1727 O O . PRO A 1 229 ? -26.524 -15.920 83.331 1.00 39.91 229 PRO A O 1
ATOM 1730 N N . ARG A 1 230 ? -27.650 -15.541 81.426 1.00 35.75 230 ARG A N 1
ATOM 1731 C CA . ARG A 1 230 ? -28.579 -14.517 81.932 1.00 35.75 230 ARG A CA 1
ATOM 1732 C C . ARG A 1 230 ? -29.669 -15.185 82.785 1.00 35.75 230 ARG A C 1
ATOM 1734 O O . ARG A 1 230 ? -30.499 -15.922 82.253 1.00 35.75 230 ARG A O 1
ATOM 1741 N N . MET A 1 231 ? -29.692 -14.913 84.090 1.00 36.38 231 MET A N 1
ATOM 1742 C CA . MET A 1 231 ? -30.816 -15.257 84.970 1.00 36.38 231 MET A CA 1
ATOM 1743 C C . MET A 1 231 ? -32.075 -14.496 84.524 1.00 36.38 231 MET A C 1
ATOM 1745 O O . MET A 1 231 ? -32.062 -13.271 84.408 1.00 36.38 231 MET A O 1
ATOM 1749 N N . LYS A 1 232 ? -33.162 -15.230 84.269 1.00 47.75 232 LYS A N 1
ATOM 1750 C CA . LYS A 1 232 ? -34.515 -14.680 84.123 1.00 47.75 232 LYS A CA 1
ATOM 1751 C C . LYS A 1 232 ? -35.103 -14.483 85.524 1.00 47.75 232 LYS A C 1
ATOM 1753 O O . LYS A 1 232 ? -35.172 -15.457 86.269 1.00 47.75 232 LYS A O 1
ATOM 1758 N N . SER A 1 233 ? -35.570 -13.281 85.856 1.00 36.78 233 SER A N 1
ATOM 1759 C CA . SER A 1 233 ? -36.546 -13.080 86.933 1.00 36.78 233 SER A CA 1
ATOM 1760 C C . SER A 1 233 ? -37.864 -12.584 86.344 1.00 36.78 233 SER A C 1
ATOM 1762 O O . SER A 1 233 ? -37.906 -11.739 85.451 1.00 36.78 233 SER A O 1
ATOM 1764 N N . THR A 1 234 ? -38.935 -13.213 86.806 1.00 39.69 234 THR A N 1
ATOM 1765 C CA . THR A 1 234 ? -40.334 -13.007 86.442 1.00 39.69 234 THR A CA 1
ATOM 1766 C C . THR A 1 234 ? -40.989 -11.900 87.269 1.00 39.69 234 THR A C 1
ATOM 1768 O O . THR A 1 234 ? -40.638 -11.720 88.431 1.00 39.69 234 THR A O 1
ATOM 1771 N N . SER A 1 235 ? -42.000 -11.280 86.642 1.00 37.22 235 SER A N 1
ATOM 1772 C CA . SER A 1 235 ? -43.252 -10.715 87.188 1.00 37.22 235 SER A CA 1
ATOM 1773 C C . SER A 1 235 ? -43.211 -9.556 88.194 1.00 37.22 235 SER A C 1
ATOM 1775 O O . SER A 1 235 ? -42.715 -9.701 89.307 1.00 37.22 235 SER A O 1
ATOM 1777 N N . ASN A 1 236 ? -43.917 -8.480 87.827 1.00 33.22 236 ASN A N 1
ATOM 1778 C CA . ASN A 1 236 ? -45.178 -8.159 88.510 1.00 33.22 236 ASN A CA 1
ATOM 1779 C C . ASN A 1 236 ? -46.324 -8.877 87.789 1.00 33.22 236 ASN A C 1
ATOM 1781 O O . ASN A 1 236 ? -46.182 -9.064 86.557 1.00 33.22 236 ASN A O 1
#

Secondary structure (DSSP, 8-state):
-PPPPHHHHHHHHHHGGGGT-S---PPP-HHHHHHHHHHHHHHHHS--TTTTTSS-HHHHHHHHHSPPPPPTT------------PPP---SSHHHHHHHHTTPPPPPSS-GGGGT-SS-PBPTT-EEEESSS---TTTTB-TT-EEEE--HHHHHHHHHHTSS--SSPPPPPTT-------SSSS--GGG-PPPHHHHHHHHHHHHHHHHHHHHHHHHTT---------------

Radius of gyration: 32.12 Å; chains: 1; bounding box: 71×41×112 Å

Organism: NCBI:txid2656787